Protein AF-A2DP63-F1 (afdb_monomer_lite)

Sequence (324 aa):
MEHTFDTLCDAISFAFRQEQTSLLSLDKICEVLSKPDLFVNSKTQGIIPTSTIARRRISSTLSSSDLFVRAGPPRTCLWAIRPNNPTFISDGAIAASIEQMLTTNGPMTTEQFVETTDLTGAHKPLFDRFLAEHQDEFAQHENGTWWFINQPLPLRKEFDNLCHAILSAFEPFQEGATVEEIHRYLCLSSVGGKLITRRSISRELSRRTDVFLHLSRAKYGILPSRRTFPSHNPQTFPQFNSYVPPPPPPPPQRNFIPMPQILGINGGQQDIFPIEIPKIDDDNDDQNGGDPEQKSMFDDPIRFHHEDEFDPDSFFGAEFNFEI

pLDDT: mean 76.62, std 23.44, range [30.34, 97.31]

Secondary structure (DSSP, 8-state):
--EEESSHHHHHHHHHHHTT-SEEEHHHHHHHHTSTTEEEEETTTEEEEGGGS-HHHHHHHHHH-TTEEEESSTT--EEEEPP--TT---HHHHHHHHHHHHHHH-SB-HHHHHHH---TT--HHHHHHHHHH-TTTEEE-TTS-EEETT-PPP---EESSHHHHHHHHTSS-TT-EEHHHHHHHHTT-EETTEEPPHHHHHHHHHH-TTTEEEEETTEEEE-GGG----------PPP-----PPPPPPPP----PPPPP--------------PPPP--------------------------------TT-S---------

Structure (mmCIF, N/CA/C/O backbone):
data_AF-A2DP63-F1
#
_entry.id   AF-A2DP63-F1
#
loop_
_atom_site.group_PDB
_atom_site.id
_atom_site.type_symbol
_atom_site.label_atom_id
_atom_site.label_alt_id
_atom_site.label_comp_id
_atom_site.label_asym_id
_atom_site.label_entity_id
_atom_site.label_seq_id
_atom_site.pdbx_PDB_ins_code
_atom_site.Cartn_x
_atom_site.Cartn_y
_atom_site.Cartn_z
_atom_site.occupancy
_atom_site.B_iso_or_equiv
_atom_site.auth_seq_id
_atom_site.auth_comp_id
_atom_site.auth_asym_id
_atom_site.auth_atom_id
_atom_site.pdbx_PDB_model_num
ATOM 1 N N . MET A 1 1 ? -28.834 0.835 37.298 1.00 66.25 1 MET A N 1
ATOM 2 C CA . MET A 1 1 ? -29.534 0.514 36.038 1.00 66.25 1 MET A CA 1
ATOM 3 C C . MET A 1 1 ? -28.693 -0.543 35.373 1.00 66.25 1 MET A C 1
ATOM 5 O O . MET A 1 1 ? -27.491 -0.343 35.306 1.00 66.25 1 MET A O 1
ATOM 9 N N . GLU A 1 2 ? -29.284 -1.655 34.960 1.00 81.12 2 GLU A N 1
ATOM 10 C CA . GLU A 1 2 ? -28.548 -2.657 34.187 1.00 81.12 2 GLU A CA 1
ATOM 11 C C . GLU A 1 2 ? -28.265 -2.094 32.790 1.00 81.12 2 GLU A C 1
ATOM 13 O O . GLU A 1 2 ? -29.166 -1.559 32.139 1.00 81.12 2 GLU A O 1
ATOM 18 N N . HIS A 1 3 ? -27.012 -2.174 32.345 1.00 89.88 3 HIS A N 1
ATOM 19 C CA . HIS A 1 3 ? -26.609 -1.766 31.004 1.00 89.88 3 HIS A CA 1
ATOM 20 C C . HIS A 1 3 ? -26.342 -3.009 30.163 1.00 89.88 3 HIS A C 1
ATOM 22 O O . HIS A 1 3 ? -25.446 -3.795 30.466 1.00 89.88 3 HIS A O 1
ATOM 28 N N . THR A 1 4 ? -27.110 -3.166 29.087 1.00 93.19 4 THR A N 1
ATOM 29 C CA . THR A 1 4 ? -26.885 -4.214 28.088 1.00 93.19 4 THR A CA 1
ATOM 30 C C . THR A 1 4 ? -26.337 -3.576 26.819 1.00 93.19 4 THR A C 1
ATOM 32 O O . THR A 1 4 ? -26.904 -2.606 26.319 1.00 93.19 4 THR A O 1
ATOM 35 N N . PHE A 1 5 ? -25.223 -4.103 26.321 1.00 94.62 5 PHE A N 1
ATOM 36 C CA . PHE A 1 5 ? -24.531 -3.631 25.125 1.00 94.62 5 PHE A CA 1
ATOM 37 C C . PHE A 1 5 ? -24.695 -4.627 23.976 1.00 94.62 5 PHE A C 1
ATOM 39 O O . PHE A 1 5 ? -24.591 -5.837 24.187 1.00 94.62 5 PHE A O 1
ATOM 46 N N . ASP A 1 6 ? -24.882 -4.129 22.754 1.00 91.50 6 ASP A N 1
ATOM 47 C CA . ASP A 1 6 ? -24.991 -4.974 21.559 1.00 91.50 6 ASP A CA 1
ATOM 48 C C . ASP A 1 6 ? -23.651 -5.614 21.182 1.00 91.50 6 ASP A C 1
ATOM 50 O O . ASP A 1 6 ? -23.604 -6.744 20.696 1.00 91.50 6 ASP A O 1
ATOM 54 N N . THR A 1 7 ? -22.543 -4.909 21.430 1.00 93.25 7 THR A N 1
ATOM 55 C CA . THR A 1 7 ? -21.193 -5.409 21.167 1.00 93.25 7 THR A CA 1
ATOM 56 C C . THR A 1 7 ? -20.232 -5.144 22.324 1.00 93.25 7 THR A C 1
ATOM 58 O O . THR A 1 7 ? -20.433 -4.272 23.171 1.00 93.25 7 THR A O 1
ATOM 61 N N . LEU A 1 8 ? -19.114 -5.878 22.336 1.00 93.69 8 LEU A N 1
ATOM 62 C CA . LEU A 1 8 ? -18.017 -5.612 23.268 1.00 93.69 8 LEU A CA 1
ATOM 63 C C . LEU A 1 8 ? -17.361 -4.244 23.009 1.00 93.69 8 LEU A C 1
ATOM 65 O O . LEU A 1 8 ? -16.881 -3.620 23.951 1.00 93.69 8 LEU A O 1
ATOM 69 N N . CYS A 1 9 ? -17.370 -3.751 21.766 1.00 93.69 9 CYS A N 1
ATOM 70 C CA . CYS A 1 9 ? -16.899 -2.400 21.461 1.00 93.69 9 CYS A CA 1
ATOM 71 C C . CYS A 1 9 ? -17.734 -1.350 22.201 1.00 93.69 9 CYS A C 1
ATOM 73 O O . CYS A 1 9 ? -17.159 -0.471 22.833 1.00 93.69 9 CYS A O 1
ATOM 75 N N . ASP A 1 10 ? -19.062 -1.487 22.210 1.00 92.69 10 ASP A N 1
ATOM 76 C CA . ASP A 1 10 ? -19.956 -0.545 22.896 1.00 92.69 10 ASP A CA 1
ATOM 77 C C . ASP A 1 10 ? -19.740 -0.547 24.411 1.00 92.69 10 ASP A C 1
ATOM 79 O O . ASP A 1 10 ? -19.715 0.517 25.037 1.00 92.69 10 ASP A O 1
ATOM 83 N N . ALA A 1 11 ? -19.520 -1.735 24.986 1.00 94.88 11 ALA A N 1
ATOM 84 C CA . ALA A 1 11 ? -19.183 -1.899 26.397 1.00 94.88 11 ALA A CA 1
ATOM 85 C C . ALA A 1 11 ? -17.838 -1.233 26.740 1.00 94.88 11 ALA A C 1
ATOM 87 O O . ALA A 1 11 ? -17.726 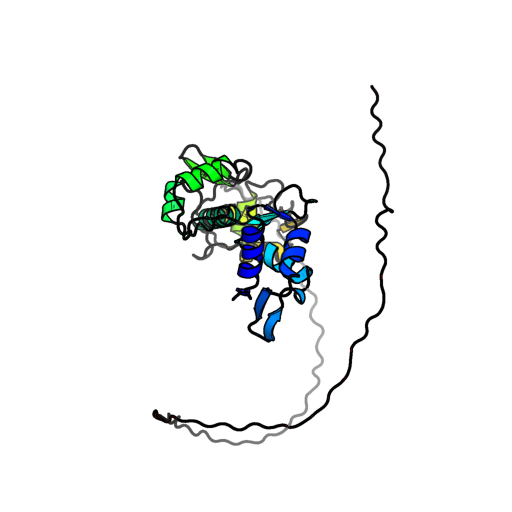-0.514 27.733 1.00 94.88 11 ALA A O 1
ATOM 88 N N . ILE A 1 12 ? -16.816 -1.405 25.896 1.00 95.50 12 ILE A N 1
ATOM 89 C CA . ILE A 1 12 ? -15.520 -0.733 26.069 1.00 95.50 12 ILE A CA 1
ATOM 90 C C . ILE A 1 12 ? -15.688 0.788 25.935 1.00 95.50 12 ILE A C 1
ATOM 92 O O . ILE A 1 12 ? -15.205 1.529 26.786 1.00 95.50 12 ILE A O 1
ATOM 96 N N . SER A 1 13 ? -16.422 1.278 24.932 1.00 93.56 13 SER A N 1
ATOM 97 C CA . SER A 1 13 ? -16.719 2.707 24.765 1.00 93.56 13 SER A CA 1
ATOM 98 C C . SER A 1 13 ? -17.516 3.284 25.938 1.00 93.56 13 SER A C 1
ATOM 100 O O . SER A 1 13 ? -17.376 4.462 26.270 1.00 93.56 13 SER A O 1
ATOM 102 N N . PHE A 1 14 ? -18.357 2.481 26.593 1.00 93.31 14 PHE A N 1
ATOM 103 C CA . PHE A 1 14 ? -19.006 2.868 27.842 1.00 93.31 14 PHE A CA 1
ATOM 104 C C . PHE A 1 14 ? -17.997 3.083 28.973 1.00 93.31 14 PHE A C 1
ATOM 106 O O . PHE A 1 14 ? -18.155 4.054 29.707 1.00 93.31 14 PHE A O 1
ATOM 113 N N . ALA A 1 15 ? -16.929 2.284 29.073 1.00 94.44 15 ALA A N 1
ATOM 114 C CA . ALA A 1 15 ? -15.897 2.491 30.091 1.00 94.44 15 ALA A CA 1
ATOM 115 C C . ALA A 1 15 ? -15.230 3.874 29.980 1.00 94.44 15 ALA A C 1
ATOM 117 O O . ALA A 1 15 ? -15.106 4.578 30.980 1.00 94.44 15 ALA A O 1
ATOM 118 N N . PHE A 1 16 ? -14.898 4.317 28.762 1.00 93.12 16 PHE A N 1
ATOM 119 C CA . PHE A 1 16 ? -14.383 5.673 28.510 1.00 93.12 16 PHE A CA 1
ATOM 120 C C . PHE A 1 16 ? -15.379 6.767 28.922 1.00 93.12 16 PHE A C 1
ATOM 122 O O . PHE A 1 16 ? -15.003 7.758 29.548 1.00 93.12 16 PHE A O 1
ATOM 129 N N . ARG A 1 17 ? -16.671 6.572 28.618 1.00 90.31 17 ARG A N 1
ATOM 130 C CA . ARG A 1 17 ? -17.737 7.515 28.997 1.00 90.31 17 ARG A CA 1
ATOM 131 C C . ARG A 1 17 ? -17.958 7.573 30.507 1.00 90.31 17 ARG A C 1
ATOM 133 O O . ARG A 1 17 ? -18.126 8.662 31.045 1.00 90.31 17 ARG A O 1
ATOM 140 N N . GLN A 1 18 ? -17.948 6.426 31.183 1.00 91.38 18 GLN A N 1
ATOM 141 C CA . GLN A 1 18 ? -18.151 6.341 32.627 1.00 91.38 18 GLN A CA 1
ATOM 142 C C . GLN A 1 18 ? -17.024 7.035 33.395 1.00 91.38 18 GLN A C 1
ATOM 144 O O . GLN A 1 18 ? -17.293 7.755 34.352 1.00 91.38 18 GLN A O 1
ATOM 149 N N . GLU A 1 19 ? -15.783 6.856 32.947 1.00 92.19 19 GLU A N 1
ATOM 150 C CA . GLU A 1 19 ? -14.602 7.497 33.535 1.00 92.19 19 GLU A CA 1
ATOM 151 C C . GLU A 1 19 ? -14.392 8.940 33.031 1.00 92.19 19 GLU A C 1
ATOM 153 O O . GLU A 1 19 ? -13.450 9.606 33.450 1.00 92.19 19 GLU A O 1
ATOM 158 N N . GLN A 1 20 ? -15.264 9.434 32.140 1.00 88.44 20 GLN A N 1
ATOM 159 C CA . GLN A 1 20 ? -15.228 10.788 31.566 1.00 88.44 20 GLN A CA 1
ATOM 160 C C . GLN A 1 20 ? -13.862 11.167 30.971 1.00 88.44 20 GLN A C 1
ATOM 162 O O . GLN A 1 20 ? -13.405 12.304 31.079 1.00 88.44 20 GLN A O 1
ATOM 167 N N . THR A 1 21 ? -13.204 10.210 30.319 1.00 87.25 21 THR A N 1
ATOM 168 C CA . THR A 1 21 ? -11.873 10.392 29.734 1.00 87.25 21 THR A CA 1
ATOM 169 C C . THR A 1 21 ? -11.813 9.782 28.343 1.00 87.25 21 THR A C 1
ATOM 171 O O . THR A 1 21 ? -12.467 8.782 28.047 1.00 87.25 21 THR A O 1
ATOM 174 N N . SER A 1 22 ? -11.000 10.375 27.473 1.00 87.50 22 SER A N 1
ATOM 175 C CA . SER A 1 22 ? -10.678 9.804 26.167 1.00 87.50 22 SER A CA 1
ATOM 176 C C . SER A 1 22 ? -9.515 8.815 26.220 1.00 87.50 22 SER A C 1
ATOM 178 O O . SER A 1 22 ? -9.227 8.201 25.200 1.00 87.50 22 SER A O 1
ATOM 180 N N . LEU A 1 23 ? -8.865 8.645 27.379 1.00 91.12 23 LEU A N 1
ATOM 181 C CA . LEU A 1 23 ? -7.658 7.843 27.579 1.00 91.12 23 LEU A CA 1
ATOM 182 C C . LEU A 1 23 ? -7.799 6.943 28.818 1.00 91.12 23 LEU A C 1
ATOM 184 O O . LEU A 1 23 ? -8.020 7.445 29.920 1.00 91.12 23 LEU A O 1
ATOM 188 N N . LEU A 1 24 ? -7.623 5.630 28.652 1.00 94.50 24 LEU A N 1
ATOM 189 C CA . LEU A 1 24 ? -7.697 4.630 29.723 1.00 94.50 24 LEU A CA 1
ATOM 190 C C . LEU A 1 24 ? -6.617 3.556 29.591 1.00 94.50 24 LEU A C 1
ATOM 192 O O . LEU A 1 24 ? -6.194 3.205 28.492 1.00 94.50 24 LEU A O 1
ATOM 196 N N . SER A 1 25 ? -6.196 2.980 30.717 1.00 94.75 25 SER A N 1
ATOM 197 C CA . SER A 1 25 ? -5.383 1.762 30.712 1.00 94.75 25 SER A CA 1
ATOM 198 C C . SER A 1 25 ? -6.248 0.519 30.495 1.00 94.75 25 SER A C 1
ATOM 200 O O . SER A 1 25 ? -7.429 0.499 30.846 1.00 94.75 25 SER A O 1
ATOM 202 N N . LEU A 1 26 ? -5.650 -0.556 29.972 1.00 94.62 26 LEU A N 1
ATOM 203 C CA . LEU A 1 26 ? -6.331 -1.852 29.869 1.00 94.62 26 LEU A CA 1
ATOM 204 C C . LEU A 1 26 ? -6.855 -2.334 31.234 1.00 94.62 26 LEU A C 1
ATOM 206 O O . LEU A 1 26 ? -7.951 -2.887 31.301 1.00 94.62 26 LEU A O 1
ATOM 210 N N . ASP A 1 27 ? -6.098 -2.105 32.311 1.00 94.69 27 ASP A N 1
ATOM 211 C CA . ASP A 1 27 ? -6.515 -2.447 33.675 1.00 94.69 27 ASP A CA 1
ATOM 212 C C . ASP A 1 27 ? -7.797 -1.724 34.070 1.00 94.69 27 ASP A C 1
ATOM 214 O O . ASP A 1 27 ? -8.737 -2.363 34.539 1.00 94.69 27 ASP A O 1
ATOM 218 N N . LYS A 1 28 ? -7.872 -0.416 33.802 1.00 95.19 28 LYS A N 1
ATOM 219 C CA . LYS A 1 28 ? -9.047 0.380 34.154 1.00 95.19 28 LYS A CA 1
ATOM 220 C C . LYS A 1 28 ? -10.273 -0.015 33.333 1.00 95.19 28 LYS A C 1
ATOM 222 O O . LYS A 1 28 ? -11.373 -0.090 33.872 1.00 95.19 28 LYS A O 1
ATOM 227 N N . ILE A 1 29 ? -10.084 -0.348 32.054 1.00 96.38 29 ILE A N 1
ATOM 228 C CA . ILE A 1 29 ? -11.156 -0.892 31.207 1.00 96.38 29 ILE A CA 1
ATOM 229 C C . ILE A 1 29 ? -11.681 -2.208 31.799 1.00 96.38 29 ILE A C 1
ATOM 231 O O . ILE A 1 29 ? -12.891 -2.384 31.924 1.00 96.38 29 ILE A O 1
ATOM 235 N N . CYS A 1 30 ? -10.792 -3.120 32.204 1.00 96.19 30 CYS A N 1
ATOM 236 C CA . CYS A 1 30 ? -11.195 -4.390 32.814 1.00 96.19 30 CYS A CA 1
ATOM 237 C C . CYS A 1 30 ? -11.912 -4.184 34.155 1.00 96.19 30 CYS A C 1
ATOM 239 O O . CYS A 1 30 ? -12.901 -4.861 34.416 1.00 96.19 30 CYS A O 1
ATOM 241 N N . GLU A 1 31 ? -11.447 -3.250 34.986 1.00 96.06 31 GLU A N 1
ATOM 242 C CA . GLU A 1 31 ? -12.078 -2.894 36.263 1.00 96.06 31 GLU A CA 1
ATOM 243 C C . GLU A 1 31 ? -13.523 -2.423 36.054 1.00 96.06 31 GLU A C 1
ATOM 245 O O . GLU A 1 31 ? -14.441 -2.925 36.701 1.00 96.06 31 GLU A O 1
ATOM 250 N N . VAL A 1 32 ? -13.742 -1.513 35.100 1.00 95.62 32 VAL A N 1
ATOM 251 C CA . VAL A 1 32 ? -15.084 -1.025 34.764 1.00 95.62 32 VAL A CA 1
ATOM 252 C C . VAL A 1 32 ? -15.971 -2.160 34.255 1.00 95.62 32 VAL A C 1
ATOM 254 O O . VAL A 1 32 ? -17.089 -2.319 34.737 1.00 95.62 32 VAL A O 1
ATOM 257 N N . LEU A 1 33 ? -15.464 -2.983 33.336 1.00 96.00 33 LEU A N 1
ATOM 258 C CA . LEU A 1 33 ? -16.204 -4.117 32.775 1.00 96.00 33 LEU A CA 1
ATOM 259 C C . LEU A 1 33 ? -16.412 -5.270 33.769 1.00 96.00 33 LEU A C 1
ATOM 261 O O . LEU A 1 33 ? -17.200 -6.169 33.494 1.00 96.00 33 LEU A O 1
ATOM 265 N N . SER A 1 34 ? -15.750 -5.258 34.925 1.00 94.69 34 SER A N 1
ATOM 266 C CA . SER A 1 34 ? -15.964 -6.254 35.981 1.00 94.69 34 SER A CA 1
ATOM 267 C C . SER A 1 34 ? -17.178 -5.942 36.861 1.00 94.69 34 SER A C 1
ATOM 269 O O . SER A 1 34 ? -17.527 -6.753 37.719 1.00 94.69 34 SER A O 1
ATOM 271 N N . LYS A 1 35 ? -17.828 -4.785 36.671 1.00 93.50 35 LYS A N 1
ATOM 272 C CA . LYS A 1 35 ? -19.022 -4.409 37.431 1.00 93.50 35 LYS A CA 1
ATOM 273 C C . LYS A 1 35 ? -20.198 -5.354 37.116 1.00 93.50 35 LYS A C 1
ATOM 275 O O . LYS A 1 35 ? -20.363 -5.766 35.968 1.00 93.50 35 LYS A O 1
ATOM 280 N N . PRO A 1 36 ? -21.003 -5.727 38.129 1.00 90.56 36 PRO A N 1
ATOM 281 C CA . PRO A 1 36 ? -22.018 -6.776 38.004 1.00 90.56 36 PRO A CA 1
ATOM 282 C C . PRO A 1 36 ? -23.257 -6.361 37.198 1.00 90.56 36 PRO A C 1
ATOM 284 O O . PRO A 1 36 ? -24.062 -7.212 36.841 1.00 90.56 36 PRO A O 1
ATOM 287 N N . ASP A 1 37 ? -23.425 -5.070 36.926 1.00 93.44 37 ASP A N 1
ATOM 288 C CA . ASP A 1 37 ? -24.574 -4.456 36.256 1.00 93.44 37 ASP A CA 1
ATOM 289 C C . ASP A 1 37 ? -24.380 -4.269 34.741 1.00 93.44 37 ASP A C 1
ATOM 291 O O . ASP A 1 37 ? -25.195 -3.614 34.085 1.00 93.44 37 ASP A O 1
ATOM 295 N N . LEU A 1 38 ? -23.310 -4.838 34.180 1.00 94.50 38 LEU A N 1
ATOM 296 C CA . LEU A 1 38 ? -22.929 -4.693 32.780 1.00 94.50 38 LEU A CA 1
ATOM 297 C C . LEU A 1 38 ? -23.013 -6.036 32.039 1.00 94.50 38 LEU A C 1
ATOM 299 O O . LEU A 1 38 ? -22.441 -7.047 32.455 1.00 94.50 38 LEU A O 1
ATOM 303 N N . PHE A 1 39 ? -23.692 -6.030 30.893 1.00 95.81 39 PHE A N 1
ATOM 304 C CA . PHE A 1 39 ? -23.949 -7.217 30.080 1.00 95.81 39 PHE A CA 1
ATOM 305 C C . PHE A 1 39 ? -23.674 -6.948 28.597 1.00 95.81 39 PHE A C 1
ATOM 307 O O . PHE A 1 39 ? -23.884 -5.841 28.111 1.00 95.81 39 PHE A O 1
ATOM 314 N N . VAL A 1 40 ? -23.226 -7.961 27.855 1.00 95.25 40 VAL A N 1
ATOM 315 C CA . VAL A 1 40 ? -23.008 -7.902 26.399 1.00 95.25 40 VAL A CA 1
ATOM 316 C C . VAL A 1 40 ? -23.821 -8.991 25.714 1.00 95.25 40 VAL A C 1
ATOM 318 O O . VAL A 1 40 ? -23.840 -10.138 26.162 1.00 95.25 40 VAL A O 1
ATOM 321 N N . ASN A 1 41 ? -24.449 -8.645 24.595 1.00 92.44 41 ASN A N 1
ATOM 322 C CA . ASN A 1 41 ? -25.136 -9.592 23.734 1.00 92.44 41 ASN A CA 1
ATOM 323 C C . ASN A 1 41 ? -24.127 -10.337 22.841 1.00 92.44 41 ASN A C 1
ATOM 325 O O . ASN A 1 41 ? -23.510 -9.779 21.934 1.00 92.44 41 ASN A O 1
ATOM 329 N N . SER A 1 42 ? -23.921 -11.622 23.112 1.00 86.12 42 SER A N 1
ATOM 330 C CA . SER A 1 42 ? -23.086 -12.508 22.310 1.00 86.12 42 SER A CA 1
ATOM 331 C C . SER A 1 42 ? -23.946 -13.283 21.316 1.00 86.12 42 SER A C 1
ATOM 333 O O . SER A 1 42 ? -24.845 -14.020 21.713 1.00 86.12 42 SER A O 1
ATOM 335 N N . LYS A 1 43 ? -23.603 -13.224 20.023 1.00 82.06 43 LYS A N 1
ATOM 336 C CA . LYS A 1 43 ? -24.317 -13.962 18.960 1.00 82.06 43 LYS A CA 1
ATOM 337 C C . LYS A 1 43 ? -24.434 -15.471 19.218 1.00 82.06 43 LYS A C 1
ATOM 339 O O . LYS A 1 43 ? -25.362 -16.095 18.726 1.00 82.06 43 LYS A O 1
ATOM 344 N N . THR A 1 44 ? -23.488 -16.055 19.953 1.00 83.88 44 THR A N 1
ATOM 345 C CA . THR A 1 44 ? -23.433 -17.501 20.220 1.00 83.88 44 THR A CA 1
ATOM 346 C C . THR A 1 44 ? -23.962 -17.905 21.592 1.00 83.88 44 THR A C 1
ATOM 348 O O . THR A 1 44 ? -24.317 -19.061 21.777 1.00 83.88 44 THR A O 1
ATOM 351 N N . GLN A 1 45 ? -23.974 -16.993 22.565 1.00 84.12 45 GLN A N 1
ATOM 352 C CA . GLN A 1 45 ? -24.233 -17.316 23.977 1.00 84.12 45 GLN A CA 1
ATOM 353 C C . GLN A 1 45 ? -25.357 -16.470 24.590 1.00 84.12 45 GLN A C 1
ATOM 355 O O . GLN A 1 45 ? -25.659 -16.622 25.769 1.00 84.12 45 GLN A O 1
ATOM 360 N N . GLY A 1 46 ? -25.978 -15.585 23.807 1.00 90.19 46 GLY A N 1
ATOM 361 C CA . GLY A 1 46 ? -26.964 -14.633 24.299 1.00 90.19 46 GLY A CA 1
ATOM 362 C C . GLY A 1 46 ? -26.335 -13.579 25.209 1.00 90.19 46 GLY A C 1
ATOM 363 O O . GLY A 1 46 ? -25.179 -13.190 25.035 1.00 90.19 46 GLY A O 1
ATOM 364 N N . ILE A 1 47 ? -27.109 -13.100 26.178 1.00 92.62 47 ILE A N 1
ATOM 365 C CA . ILE A 1 47 ? -26.691 -12.044 27.102 1.00 92.62 47 ILE A CA 1
ATOM 366 C C . ILE A 1 47 ? -25.744 -12.638 28.149 1.00 92.62 47 ILE A C 1
ATOM 368 O O . ILE A 1 47 ? -26.142 -13.489 28.942 1.00 92.62 47 ILE A O 1
ATOM 372 N N . ILE A 1 48 ? -24.496 -12.169 28.162 1.00 94.44 48 ILE A N 1
ATOM 373 C CA . ILE A 1 48 ? -23.473 -12.591 29.123 1.00 94.44 48 ILE A CA 1
ATOM 374 C C . ILE A 1 48 ? -22.988 -11.399 29.962 1.00 94.44 48 ILE A C 1
ATOM 376 O O . ILE A 1 48 ? -22.855 -10.296 29.425 1.00 94.44 48 ILE A O 1
ATOM 380 N N . PRO A 1 49 ? -22.682 -11.581 31.260 1.00 95.06 49 PRO A N 1
ATOM 381 C CA . PRO A 1 49 ? -22.085 -10.523 32.072 1.00 95.06 49 PRO A CA 1
ATOM 382 C C . PRO A 1 49 ? -20.699 -10.146 31.542 1.00 95.06 49 PRO A C 1
ATOM 384 O O . PRO A 1 49 ? -19.890 -11.029 31.232 1.00 95.06 49 PRO A O 1
ATOM 387 N N . THR A 1 50 ? -20.374 -8.855 31.486 1.00 94.81 50 THR A N 1
ATOM 388 C CA . THR A 1 50 ? -19.061 -8.399 30.993 1.00 94.81 50 THR A CA 1
ATOM 389 C C . THR A 1 50 ? -17.905 -8.876 31.865 1.00 94.81 50 THR A C 1
ATOM 391 O O . THR A 1 50 ? -16.809 -9.092 31.352 1.00 94.81 50 THR A O 1
ATOM 394 N N . SER A 1 51 ? -18.153 -9.131 33.152 1.00 94.56 51 SER A N 1
ATOM 395 C CA . SER A 1 51 ? -17.173 -9.672 34.102 1.00 94.56 51 SER A CA 1
ATOM 396 C C . SER A 1 51 ? -16.653 -11.065 33.726 1.00 94.56 51 SER A C 1
ATOM 398 O O . SER A 1 51 ? -15.565 -11.453 34.146 1.00 94.56 51 SER A O 1
ATOM 400 N N . THR A 1 52 ? -17.391 -11.813 32.900 1.00 94.12 52 THR A N 1
ATOM 401 C CA . THR A 1 52 ? -16.974 -13.135 32.396 1.00 94.12 52 THR A CA 1
ATOM 402 C C . THR A 1 52 ? -16.073 -13.052 31.160 1.00 94.12 52 THR A C 1
ATOM 404 O O . THR A 1 52 ? -15.497 -14.053 30.727 1.00 94.12 52 THR A O 1
ATOM 407 N N . ILE A 1 53 ? -15.920 -11.862 30.571 1.00 94.38 53 ILE A N 1
ATOM 408 C CA . ILE A 1 53 ? -15.130 -11.659 29.359 1.00 94.38 53 ILE A CA 1
ATOM 409 C C . ILE A 1 53 ? -13.646 -11.624 29.724 1.00 94.38 53 ILE A C 1
ATOM 411 O O . ILE A 1 53 ? -13.165 -10.734 30.421 1.00 94.38 53 ILE A O 1
ATOM 415 N N . ALA A 1 54 ? -12.885 -12.577 29.187 1.00 95.00 54 ALA A N 1
ATOM 416 C CA . ALA A 1 54 ? -11.452 -12.654 29.433 1.00 95.00 54 ALA A CA 1
ATOM 417 C C . ALA A 1 54 ? -10.715 -11.378 28.982 1.00 95.00 54 ALA A C 1
ATOM 419 O O . ALA A 1 54 ? -10.906 -10.890 27.864 1.00 95.00 54 ALA A O 1
ATOM 420 N N . ARG A 1 55 ? -9.757 -10.918 29.797 1.00 95.00 55 ARG A N 1
ATOM 421 C CA . ARG A 1 55 ? -8.866 -9.779 29.495 1.00 95.00 55 ARG A CA 1
ATOM 422 C C . ARG A 1 55 ? -8.240 -9.852 28.099 1.00 95.00 55 ARG A C 1
ATOM 424 O O . ARG A 1 55 ? -8.160 -8.847 27.399 1.00 95.00 55 ARG A O 1
ATOM 431 N N . ARG A 1 56 ? -7.830 -11.051 27.667 1.00 94.50 56 ARG A N 1
ATOM 432 C CA . ARG A 1 56 ? -7.265 -11.290 26.327 1.00 94.50 56 ARG A CA 1
ATOM 433 C C . ARG A 1 56 ? -8.236 -10.895 25.211 1.00 94.50 56 ARG A C 1
ATOM 435 O O . ARG A 1 56 ? -7.809 -10.328 24.212 1.00 94.50 56 ARG A O 1
ATOM 442 N N . ARG A 1 57 ? -9.534 -11.155 25.386 1.00 94.25 57 ARG A N 1
ATOM 443 C CA . ARG A 1 57 ? -10.580 -10.808 24.416 1.00 94.25 57 ARG A CA 1
ATOM 444 C C . ARG A 1 57 ? -10.830 -9.301 24.373 1.00 94.25 57 ARG A C 1
ATOM 446 O O . ARG A 1 57 ? -10.968 -8.756 23.282 1.00 94.25 57 ARG A O 1
ATOM 453 N N . ILE A 1 58 ? -10.804 -8.630 25.527 1.00 95.81 58 ILE A N 1
ATOM 454 C CA . ILE A 1 58 ? -10.863 -7.159 25.612 1.00 95.81 58 ILE A CA 1
ATOM 455 C C . ILE A 1 58 ? -9.672 -6.553 24.860 1.00 95.81 58 ILE A C 1
ATOM 457 O O . ILE A 1 58 ? -9.861 -5.743 23.959 1.00 95.81 58 ILE A O 1
ATOM 461 N N . SER A 1 59 ? -8.452 -7.017 25.153 1.00 93.62 59 SER A N 1
ATOM 462 C CA . SER A 1 59 ? -7.240 -6.561 24.462 1.00 93.62 59 SER A CA 1
ATOM 463 C C . SER A 1 59 ? -7.285 -6.828 22.958 1.00 93.62 59 SER A C 1
ATOM 465 O O . SER A 1 59 ? -6.885 -5.969 22.184 1.00 93.62 59 SER A O 1
ATOM 467 N N . SER A 1 60 ? -7.770 -7.998 22.534 1.00 93.38 60 SER A N 1
ATOM 468 C CA . SER A 1 60 ? -7.920 -8.318 21.112 1.00 93.38 60 SER A CA 1
ATOM 469 C C . SER A 1 60 ? -8.893 -7.366 20.425 1.00 93.38 60 SER A C 1
ATOM 471 O O . SER A 1 60 ? -8.610 -6.921 19.322 1.00 93.38 60 SER A O 1
ATOM 473 N N . THR A 1 61 ? -10.010 -7.042 21.081 1.00 93.56 61 THR A N 1
ATOM 474 C CA . THR A 1 61 ? -11.043 -6.143 20.544 1.00 93.56 61 THR A CA 1
ATOM 475 C C . THR A 1 61 ? -10.523 -4.714 20.422 1.00 93.56 61 THR A C 1
ATOM 477 O O . THR A 1 61 ? -10.774 -4.057 19.419 1.00 93.56 61 THR A O 1
ATOM 480 N N . LEU A 1 62 ? -9.758 -4.250 21.415 1.00 93.00 62 LEU A N 1
ATOM 481 C CA . LEU A 1 62 ? -9.079 -2.954 21.376 1.00 93.00 62 LEU A CA 1
ATOM 482 C C . LEU A 1 62 ? -8.101 -2.858 20.197 1.00 93.00 62 LEU A C 1
ATOM 484 O O . LEU A 1 62 ? -8.086 -1.847 19.507 1.00 93.00 62 LEU A O 1
ATOM 488 N N . SER A 1 63 ? -7.323 -3.913 19.937 1.00 90.00 63 SER A N 1
ATOM 489 C CA . SER A 1 63 ? -6.368 -3.938 18.823 1.00 90.00 63 SER A CA 1
ATOM 490 C C . SER A 1 63 ? -7.021 -4.077 17.447 1.00 90.00 63 SER A C 1
ATOM 492 O O . SER A 1 63 ? -6.455 -3.607 16.467 1.00 90.00 63 SER A O 1
ATOM 494 N N . SER A 1 64 ? -8.156 -4.774 17.347 1.00 89.44 64 SER A N 1
ATOM 495 C CA . SER A 1 64 ? -8.810 -5.062 16.063 1.00 89.44 64 SER A CA 1
ATOM 496 C C . SER A 1 64 ? -9.856 -4.028 15.651 1.00 89.44 64 SER A C 1
ATOM 498 O O . SER A 1 64 ? -10.365 -4.105 14.540 1.00 89.44 64 SER A O 1
ATOM 500 N N . SER A 1 65 ? -10.251 -3.133 16.557 1.00 87.06 65 SER A N 1
ATOM 501 C CA . SER A 1 65 ? -11.298 -2.140 16.319 1.00 87.06 65 SER A CA 1
ATOM 502 C C . SER A 1 65 ? -10.699 -0.792 15.941 1.00 87.06 65 SER A C 1
ATOM 504 O O . SER A 1 65 ? -9.822 -0.279 16.631 1.00 87.06 65 SER A O 1
ATOM 506 N N . ASP A 1 66 ? -11.257 -0.160 14.911 1.00 83.75 66 ASP A N 1
ATOM 507 C CA . ASP A 1 66 ? -10.870 1.189 14.490 1.00 83.75 66 ASP A CA 1
ATOM 508 C C . ASP A 1 66 ? -11.320 2.290 15.459 1.00 83.75 66 ASP A C 1
ATOM 510 O O . ASP A 1 66 ? -10.892 3.437 15.338 1.00 83.75 66 ASP A O 1
ATOM 514 N N . LEU A 1 67 ? -12.168 1.959 16.437 1.00 86.25 67 LEU A N 1
ATOM 515 C CA . LEU A 1 67 ? -12.647 2.908 17.445 1.00 86.25 67 LEU A CA 1
ATOM 516 C C . LEU A 1 67 ? -11.601 3.215 18.517 1.00 86.25 67 LEU A C 1
ATOM 518 O O . LEU A 1 67 ? -11.753 4.193 19.248 1.00 86.25 67 LEU A O 1
ATOM 522 N N . PHE A 1 68 ? -10.556 2.396 18.636 1.00 90.44 68 PHE A N 1
ATOM 523 C CA . PHE A 1 68 ? -9.561 2.520 19.692 1.00 90.44 68 PHE A CA 1
ATOM 524 C C . PHE A 1 68 ? -8.161 2.620 19.096 1.00 90.44 68 PHE A C 1
ATOM 526 O O . PHE A 1 68 ? -7.829 1.982 18.102 1.00 90.44 68 PHE A O 1
ATOM 533 N N . VAL A 1 69 ? -7.319 3.448 19.705 1.00 89.25 69 VAL A N 1
ATOM 534 C CA . VAL A 1 69 ? -5.905 3.561 19.338 1.00 89.25 69 VAL A CA 1
ATOM 535 C C . VAL A 1 69 ? -5.052 3.329 20.556 1.00 89.25 69 VAL A C 1
ATOM 537 O O . VAL A 1 69 ? -5.374 3.785 21.653 1.00 89.25 69 VAL A O 1
ATOM 540 N N . ARG A 1 70 ? -3.942 2.622 20.372 1.00 88.88 70 ARG A N 1
ATOM 541 C CA . ARG A 1 70 ? -2.951 2.510 21.429 1.00 88.88 70 ARG A CA 1
ATOM 542 C C . ARG A 1 70 ? -2.301 3.877 21.626 1.00 88.88 70 ARG A C 1
ATOM 544 O O . ARG A 1 70 ? -1.865 4.499 20.663 1.00 88.88 70 ARG A O 1
ATOM 551 N N . ALA A 1 71 ? -2.268 4.338 22.866 1.00 83.19 71 ALA A N 1
ATOM 552 C CA . ALA A 1 71 ? -1.723 5.633 23.235 1.00 83.19 71 ALA A CA 1
ATOM 553 C C . ALA A 1 71 ? -0.439 5.456 24.057 1.00 83.19 71 ALA A C 1
ATOM 555 O O . ALA A 1 71 ? -0.304 4.516 24.841 1.00 83.19 71 ALA A O 1
ATOM 556 N N . GLY A 1 72 ? 0.500 6.383 23.889 1.00 75.88 72 GLY A N 1
ATOM 557 C CA . GLY A 1 72 ? 1.761 6.394 24.628 1.00 75.88 72 GLY A CA 1
ATOM 558 C C . GLY A 1 72 ? 2.830 5.416 24.110 1.00 75.88 72 GLY A C 1
ATOM 559 O O . GLY A 1 72 ? 2.649 4.766 23.078 1.00 75.88 72 GLY A O 1
ATOM 560 N N . PRO A 1 73 ? 3.983 5.338 24.801 1.00 74.44 73 PRO A N 1
ATOM 561 C CA . PRO A 1 73 ? 5.115 4.505 24.403 1.00 74.44 73 PRO A CA 1
ATOM 562 C C . PRO A 1 73 ? 4.759 3.008 24.294 1.00 74.44 73 PRO A C 1
ATOM 564 O O . PRO A 1 73 ? 3.854 2.540 24.982 1.00 74.44 73 PRO A O 1
ATOM 567 N N . PRO A 1 74 ? 5.527 2.190 23.547 1.00 67.38 74 PRO A N 1
ATOM 568 C CA . PRO A 1 74 ? 5.238 0.761 23.335 1.00 67.38 74 PRO A CA 1
ATOM 569 C C . PRO A 1 74 ? 5.051 -0.088 24.606 1.00 67.38 74 PRO A C 1
ATOM 571 O O . PRO A 1 74 ? 4.484 -1.180 24.542 1.00 67.38 74 PRO A O 1
ATOM 574 N N . ARG A 1 75 ? 5.519 0.396 25.764 1.00 72.56 75 ARG A N 1
ATOM 575 C CA . ARG A 1 75 ? 5.393 -0.269 27.070 1.00 72.56 75 ARG A CA 1
ATOM 576 C C . ARG A 1 75 ? 4.150 0.144 27.862 1.00 72.56 75 ARG A C 1
ATOM 578 O O . ARG A 1 75 ? 3.796 -0.544 28.812 1.00 72.56 75 ARG A O 1
ATOM 585 N N . THR A 1 76 ? 3.468 1.227 27.493 1.00 74.69 76 THR A N 1
ATOM 586 C CA . THR A 1 76 ? 2.245 1.652 28.178 1.00 74.69 76 THR A CA 1
ATOM 587 C C . THR A 1 76 ? 1.034 0.953 27.562 1.00 74.69 76 THR A C 1
ATOM 589 O O . THR A 1 76 ? 0.795 1.013 26.356 1.00 74.69 76 THR A O 1
ATOM 592 N N . CYS A 1 77 ? 0.251 0.249 28.382 1.00 86.31 77 CYS A N 1
ATOM 593 C CA . CYS A 1 77 ? -1.017 -0.372 27.979 1.00 86.31 77 CYS A CA 1
ATOM 594 C C . CYS A 1 77 ? -2.166 0.646 28.026 1.00 86.31 77 CYS A C 1
ATOM 596 O O . CYS A 1 77 ? -3.204 0.381 28.634 1.00 86.31 77 CYS A O 1
ATOM 598 N N . LEU A 1 78 ? -1.944 1.823 27.437 1.00 91.00 78 LEU A N 1
ATOM 599 C CA . LEU A 1 78 ? -2.922 2.900 27.349 1.00 91.00 78 LEU A CA 1
ATOM 600 C C . LEU A 1 78 ? -3.631 2.849 25.998 1.00 91.00 78 LEU A C 1
ATOM 602 O O . LEU A 1 78 ? -3.039 2.537 24.965 1.00 91.00 78 LEU A O 1
ATOM 606 N N . TRP A 1 79 ? -4.911 3.173 26.033 1.00 93.31 79 TRP A N 1
ATOM 607 C CA . TRP A 1 79 ? -5.823 3.152 24.909 1.00 93.31 79 TRP A CA 1
ATOM 608 C C . TRP A 1 79 ? -6.594 4.456 24.900 1.00 93.31 79 TRP A C 1
ATOM 610 O O . TRP A 1 79 ? -7.057 4.900 25.949 1.00 93.31 79 TRP A O 1
ATOM 620 N N . ALA A 1 80 ? -6.736 5.056 23.729 1.00 89.88 80 ALA A N 1
ATOM 621 C CA . ALA A 1 80 ? -7.601 6.198 23.526 1.00 89.88 80 ALA A CA 1
ATOM 622 C C . ALA A 1 80 ? -8.794 5.822 22.648 1.00 89.88 80 ALA A C 1
ATOM 624 O O . ALA A 1 80 ? -8.660 5.029 21.714 1.00 89.88 80 ALA A O 1
ATOM 625 N N . ILE A 1 81 ? -9.956 6.397 22.948 1.00 87.31 81 ILE A N 1
ATOM 626 C CA . ILE A 1 81 ? -11.135 6.301 22.086 1.00 87.31 81 ILE A CA 1
ATOM 627 C C . ILE A 1 81 ? -11.001 7.325 20.956 1.00 87.31 81 ILE A C 1
ATOM 629 O O . ILE A 1 81 ? -10.771 8.512 21.209 1.00 87.31 81 ILE A O 1
ATOM 633 N N . ARG A 1 82 ? -11.114 6.885 19.699 1.00 77.00 82 ARG A N 1
ATOM 634 C CA . ARG A 1 82 ? -11.175 7.817 18.569 1.00 77.00 82 ARG A CA 1
ATOM 635 C C . ARG A 1 82 ? -12.477 8.617 18.672 1.00 77.00 82 ARG A C 1
ATOM 637 O O . ARG A 1 82 ? -13.525 8.034 18.964 1.00 77.00 82 ARG A O 1
ATOM 644 N N . PRO A 1 83 ? -12.455 9.936 18.414 1.00 66.62 83 PRO A N 1
ATOM 645 C CA . PRO A 1 83 ? -13.681 10.682 18.177 1.00 66.62 83 PRO A CA 1
ATOM 646 C C . PRO A 1 83 ? -14.462 9.971 17.073 1.00 66.62 83 PRO A C 1
ATOM 648 O O . PRO A 1 83 ? -13.881 9.628 16.044 1.00 66.62 83 PRO A O 1
ATOM 651 N N . ASN A 1 84 ? -15.753 9.725 17.295 1.00 59.44 84 ASN A N 1
ATOM 652 C CA . ASN A 1 84 ? -16.615 9.048 16.332 1.00 59.44 84 ASN A CA 1
ATOM 653 C C . ASN A 1 84 ? -16.881 10.004 15.156 1.00 59.44 84 ASN A C 1
ATOM 655 O O . ASN A 1 84 ? -17.913 10.666 15.089 1.00 59.44 84 ASN A O 1
ATOM 659 N N . ASN A 1 85 ? -15.885 10.162 14.289 1.00 57.84 85 ASN A N 1
ATOM 660 C CA . ASN A 1 85 ? -15.972 10.948 13.079 1.00 57.84 85 ASN A CA 1
ATOM 661 C C . ASN A 1 85 ? -16.040 9.970 11.897 1.00 57.84 85 ASN A C 1
ATOM 663 O O . ASN A 1 85 ? -15.015 9.383 11.552 1.00 57.84 85 ASN A O 1
ATOM 667 N N . PRO A 1 86 ? -17.215 9.776 11.271 1.00 58.19 86 PRO A N 1
ATOM 668 C CA . PRO A 1 86 ? -17.373 8.853 10.147 1.00 58.19 86 PRO A CA 1
ATOM 669 C C . PRO A 1 86 ? -16.558 9.255 8.906 1.00 58.19 86 PRO A C 1
ATOM 671 O O . PRO A 1 86 ? -16.468 8.471 7.969 1.00 58.19 86 PRO A O 1
ATOM 674 N N . THR A 1 87 ? -15.960 10.453 8.888 1.00 62.00 87 THR A N 1
ATOM 675 C CA . THR A 1 87 ? -15.034 10.912 7.839 1.00 62.00 87 THR A CA 1
ATOM 676 C C . THR A 1 87 ? -13.563 10.786 8.240 1.00 62.00 87 THR A C 1
ATOM 678 O O . THR A 1 87 ? -12.684 11.231 7.504 1.00 62.00 87 THR A O 1
ATOM 681 N N . PHE A 1 88 ? -13.266 10.219 9.415 1.00 69.31 88 PHE A N 1
ATOM 682 C CA . PHE A 1 88 ? -11.891 9.977 9.831 1.00 69.31 88 PHE A CA 1
ATOM 683 C C . PHE A 1 88 ? -11.288 8.840 9.010 1.00 69.31 88 PHE A C 1
ATOM 685 O O . PHE A 1 88 ? -11.753 7.703 9.058 1.00 69.31 88 PHE A O 1
ATOM 692 N N . ILE A 1 89 ? -10.205 9.154 8.309 1.00 77.62 89 ILE A N 1
ATOM 693 C CA . ILE A 1 89 ? -9.403 8.200 7.554 1.00 77.62 89 ILE A CA 1
ATOM 694 C C . ILE A 1 89 ? -8.096 8.017 8.328 1.00 77.62 89 ILE A C 1
ATOM 696 O O . ILE A 1 89 ? -7.448 9.000 8.684 1.00 77.62 89 ILE A O 1
ATOM 700 N N . SER A 1 90 ? -7.731 6.769 8.626 1.00 83.38 90 SER A N 1
ATOM 701 C CA . SER A 1 90 ? -6.464 6.472 9.296 1.00 83.38 90 SER A CA 1
ATOM 702 C C . SER A 1 90 ? -5.280 6.677 8.351 1.00 83.38 90 SER A C 1
ATOM 704 O O . SER A 1 90 ? -5.386 6.404 7.157 1.00 83.38 90 SER A O 1
ATOM 706 N N . ASP A 1 91 ? -4.127 7.063 8.894 1.00 84.94 91 ASP A N 1
ATOM 707 C CA . ASP A 1 91 ? -2.889 7.228 8.118 1.00 84.94 91 ASP A CA 1
ATOM 708 C C . ASP A 1 91 ? -2.520 5.956 7.345 1.00 84.94 91 ASP A C 1
ATOM 710 O O . ASP A 1 91 ? -2.147 6.027 6.181 1.00 84.94 91 ASP A O 1
ATOM 714 N N . GLY A 1 92 ? -2.738 4.773 7.930 1.00 86.19 92 GLY A N 1
ATOM 715 C CA . GLY A 1 92 ? -2.533 3.500 7.232 1.00 86.19 92 GLY A CA 1
ATOM 716 C C . GLY A 1 92 ? -3.467 3.290 6.033 1.00 86.19 92 GLY A C 1
ATOM 717 O O . GLY A 1 92 ? -3.046 2.726 5.025 1.00 86.19 92 GLY A O 1
ATOM 718 N N . ALA A 1 93 ? -4.718 3.760 6.104 1.00 87.31 93 ALA A N 1
ATOM 719 C CA . ALA A 1 93 ? -5.640 3.707 4.969 1.00 87.31 93 ALA A CA 1
ATOM 720 C C . ALA A 1 93 ? -5.246 4.711 3.874 1.00 87.31 93 ALA A C 1
ATOM 722 O O . ALA A 1 93 ? -5.327 4.381 2.690 1.00 87.31 93 ALA A O 1
ATOM 723 N N . ILE A 1 94 ? -4.772 5.903 4.262 1.00 92.00 94 ILE A N 1
ATOM 724 C CA . ILE A 1 94 ? -4.238 6.906 3.330 1.00 92.00 94 ILE A CA 1
ATOM 725 C C . ILE A 1 94 ? -3.002 6.346 2.618 1.00 92.00 94 ILE A C 1
ATOM 727 O O . ILE A 1 94 ? -2.972 6.338 1.390 1.00 92.00 94 ILE A O 1
ATOM 731 N N . ALA A 1 95 ? -2.037 5.809 3.371 1.00 93.56 95 ALA A N 1
ATOM 732 C CA . ALA A 1 95 ? -0.813 5.208 2.847 1.00 93.56 95 ALA A CA 1
ATOM 733 C C . ALA A 1 95 ? -1.123 4.106 1.827 1.00 93.56 95 ALA A C 1
ATOM 735 O O . ALA A 1 95 ? -0.698 4.188 0.677 1.00 93.56 95 ALA A O 1
ATOM 736 N N . ALA A 1 96 ? -1.943 3.121 2.212 1.00 91.50 96 ALA A N 1
ATOM 737 C CA . ALA A 1 96 ? -2.319 2.017 1.332 1.00 91.50 96 ALA A CA 1
ATOM 738 C C . ALA A 1 96 ? -3.034 2.499 0.058 1.00 91.50 96 ALA A C 1
ATOM 740 O O . ALA A 1 96 ? -2.779 1.980 -1.030 1.00 91.50 96 ALA A O 1
ATOM 741 N N . SER A 1 97 ? -3.900 3.513 0.175 1.00 94.75 97 SER A N 1
ATOM 742 C CA . SER A 1 97 ? -4.586 4.105 -0.977 1.00 94.75 97 SER A CA 1
ATOM 743 C C . SER A 1 97 ? -3.606 4.808 -1.920 1.00 94.75 97 SER A C 1
ATOM 745 O O . SER A 1 97 ? -3.660 4.572 -3.126 1.00 94.75 97 SER A O 1
ATOM 747 N N . ILE A 1 98 ? -2.673 5.610 -1.393 1.00 96.31 98 ILE A N 1
ATOM 748 C CA . ILE A 1 98 ? -1.629 6.272 -2.189 1.00 96.31 98 ILE A CA 1
ATOM 749 C C . ILE A 1 98 ? -0.756 5.229 -2.889 1.00 96.31 98 ILE A C 1
ATOM 751 O O . ILE A 1 98 ? -0.564 5.317 -4.101 1.00 96.31 98 ILE A O 1
ATOM 755 N N . GLU A 1 99 ? -0.270 4.214 -2.169 1.00 95.38 99 GLU A N 1
ATOM 756 C CA . GLU A 1 99 ? 0.560 3.160 -2.757 1.00 95.38 99 GLU A CA 1
ATOM 757 C C . GLU A 1 99 ? -0.162 2.437 -3.898 1.00 95.38 99 GLU A C 1
ATOM 759 O O . GLU A 1 99 ? 0.418 2.218 -4.966 1.00 95.38 99 GLU A O 1
ATOM 764 N N . GLN A 1 100 ? -1.437 2.092 -3.706 1.00 94.75 100 GLN A N 1
ATOM 765 C CA . GLN A 1 100 ? -2.250 1.447 -4.731 1.00 94.75 100 GLN A CA 1
ATOM 766 C C . GLN A 1 100 ? -2.454 2.355 -5.951 1.00 94.75 100 GLN A C 1
ATOM 768 O O . GLN A 1 100 ? -2.290 1.900 -7.086 1.00 94.75 100 GLN A O 1
ATOM 773 N N . MET A 1 101 ? -2.788 3.631 -5.741 1.00 96.38 101 MET A N 1
ATOM 774 C CA . MET A 1 101 ? -2.993 4.588 -6.831 1.00 96.38 101 MET A CA 1
ATOM 775 C C . MET A 1 101 ? -1.706 4.803 -7.633 1.00 96.38 101 MET A C 1
ATOM 777 O O . MET A 1 101 ? -1.736 4.707 -8.861 1.00 96.38 101 MET A O 1
ATOM 781 N N . LEU A 1 102 ? -0.572 4.995 -6.956 1.00 97.00 102 LEU A N 1
ATOM 782 C CA . LEU A 1 102 ? 0.733 5.177 -7.592 1.00 97.00 102 LEU A CA 1
ATOM 783 C C . LEU A 1 102 ? 1.184 3.928 -8.357 1.00 97.00 102 LEU A C 1
ATOM 785 O O . LEU A 1 102 ? 1.646 4.019 -9.492 1.00 97.00 102 LEU A O 1
ATOM 789 N N . THR A 1 103 ? 1.010 2.737 -7.783 1.00 94.81 103 THR A N 1
ATOM 790 C CA . THR A 1 103 ? 1.368 1.476 -8.461 1.00 94.81 103 THR A CA 1
ATOM 791 C C . THR A 1 103 ? 0.394 1.072 -9.568 1.00 94.81 103 THR A C 1
ATOM 793 O O . THR A 1 103 ? 0.687 0.144 -10.314 1.00 94.81 103 THR A O 1
ATOM 796 N N . THR A 1 104 ? -0.740 1.758 -9.719 1.00 94.25 104 THR A N 1
ATOM 797 C CA . THR A 1 104 ? -1.690 1.513 -10.816 1.00 94.25 104 THR A CA 1
ATOM 798 C C . THR A 1 104 ? -1.547 2.547 -11.932 1.00 94.25 104 THR A C 1
ATOM 800 O O . THR A 1 104 ? -1.593 2.200 -13.111 1.00 94.25 104 THR A O 1
ATOM 803 N N . ASN A 1 105 ? -1.355 3.817 -11.569 1.00 95.62 105 ASN A N 1
ATOM 804 C CA . ASN A 1 105 ? -1.416 4.947 -12.498 1.00 95.62 105 ASN A CA 1
ATOM 805 C C . ASN A 1 105 ? -0.057 5.622 -12.738 1.00 95.62 105 ASN A C 1
ATOM 807 O O . ASN A 1 105 ? 0.070 6.413 -13.673 1.00 95.62 105 ASN A O 1
ATOM 811 N N . GLY A 1 106 ? 0.969 5.280 -11.956 1.00 95.38 106 GLY A N 1
ATOM 812 C CA . GLY A 1 106 ? 2.262 5.957 -11.967 1.00 95.38 106 GLY A CA 1
ATOM 813 C C . GLY A 1 106 ? 2.268 7.218 -11.091 1.00 95.38 106 GLY A C 1
ATOM 814 O O . GLY A 1 106 ? 1.427 7.349 -10.206 1.00 95.38 106 GLY A O 1
ATOM 815 N N . PRO A 1 107 ? 3.229 8.135 -11.300 1.00 96.88 107 PRO A N 1
ATOM 816 C CA . PRO A 1 107 ? 3.321 9.394 -10.562 1.00 96.88 107 PRO A CA 1
ATOM 817 C C . PRO A 1 107 ? 2.073 10.261 -10.749 1.00 96.88 107 PRO A C 1
ATOM 819 O O . PRO A 1 107 ? 1.618 10.451 -11.877 1.00 96.88 107 PRO A O 1
ATOM 822 N N . MET A 1 108 ? 1.544 10.810 -9.653 1.00 96.81 108 MET A N 1
ATOM 823 C CA . MET A 1 108 ? 0.271 11.547 -9.638 1.00 96.81 108 MET A CA 1
ATOM 824 C C . MET A 1 108 ? 0.356 12.834 -8.814 1.00 96.81 108 MET A C 1
ATOM 826 O O . MET A 1 108 ? 1.141 12.916 -7.871 1.00 96.81 108 MET A O 1
ATOM 830 N N . THR A 1 109 ? -0.448 13.844 -9.146 1.00 97.12 109 THR A N 1
ATOM 831 C CA . THR A 1 109 ? -0.622 15.040 -8.299 1.00 97.12 109 THR A CA 1
ATOM 832 C C . THR A 1 109 ? -1.626 14.783 -7.173 1.00 97.12 109 THR A C 1
ATOM 834 O O . THR A 1 109 ? -2.369 13.797 -7.194 1.00 97.12 109 THR A O 1
ATOM 837 N N . THR A 1 110 ? -1.692 15.678 -6.182 1.00 95.50 110 THR A N 1
ATOM 838 C CA . THR A 1 110 ? -2.653 15.517 -5.080 1.00 95.50 110 THR A CA 1
ATOM 839 C C . THR A 1 110 ? -4.099 15.713 -5.521 1.00 95.50 110 THR A C 1
ATOM 841 O O . THR A 1 110 ? -4.991 15.086 -4.956 1.00 95.50 110 THR A O 1
ATOM 844 N N . GLU A 1 111 ? -4.347 16.489 -6.578 1.00 95.38 111 GLU A N 1
ATOM 845 C CA . GLU A 1 111 ? -5.660 16.577 -7.224 1.00 95.38 111 GLU A CA 1
ATOM 846 C C . GLU A 1 111 ? -6.084 15.225 -7.804 1.00 95.38 111 GLU A C 1
ATOM 848 O O . GLU A 1 111 ? -7.194 14.763 -7.548 1.00 95.38 111 GLU A O 1
ATOM 853 N N . GLN A 1 112 ? -5.177 14.540 -8.504 1.00 96.19 112 GLN A N 1
ATOM 854 C CA . GLN A 1 112 ? -5.468 13.236 -9.098 1.00 96.19 112 GLN A CA 1
ATOM 855 C C . GLN A 1 112 ? -5.728 12.159 -8.035 1.00 96.19 112 GLN A C 1
ATOM 857 O O . GLN A 1 112 ? -6.553 11.272 -8.260 1.00 96.19 112 GLN A O 1
ATOM 862 N N . PHE A 1 113 ? -5.079 12.234 -6.865 1.00 95.94 113 PHE A N 1
ATOM 863 C CA . PHE A 1 113 ? -5.408 11.353 -5.738 1.00 95.94 113 PHE A CA 1
ATOM 864 C C . PHE A 1 113 ? -6.849 11.539 -5.264 1.00 95.94 113 PHE A C 1
ATOM 866 O O . PHE A 1 113 ? -7.539 10.552 -5.033 1.00 95.94 113 PHE A O 1
ATOM 873 N N . VAL A 1 114 ? -7.329 12.780 -5.160 1.00 94.12 114 VAL A N 1
ATOM 874 C CA . VAL A 1 114 ? -8.717 13.062 -4.754 1.00 94.12 114 VAL A CA 1
ATOM 875 C C . VAL A 1 114 ? -9.721 12.546 -5.784 1.00 94.12 114 VAL A C 1
ATOM 877 O O . VAL A 1 114 ? -10.769 12.039 -5.403 1.00 94.12 114 VAL A O 1
ATOM 880 N N . GLU A 1 115 ? -9.405 12.645 -7.074 1.00 93.75 115 GLU A N 1
ATOM 881 C CA . GLU A 1 115 ? -10.283 12.172 -8.153 1.00 93.75 115 GLU A CA 1
ATOM 882 C C . GLU A 1 115 ? -10.338 10.642 -8.267 1.00 93.75 115 GLU A C 1
ATOM 884 O O . GLU A 1 115 ? -11.334 10.099 -8.740 1.00 93.75 115 GLU A O 1
ATOM 889 N N . THR A 1 116 ? -9.274 9.951 -7.850 1.00 93.31 116 THR A N 1
ATOM 890 C CA . THR A 1 116 ? -9.109 8.502 -8.062 1.00 93.31 116 THR A CA 1
ATOM 891 C C . THR A 1 116 ? -9.373 7.675 -6.801 1.00 93.31 116 THR A C 1
ATOM 893 O O . THR A 1 116 ? -9.583 6.469 -6.892 1.00 93.31 116 THR A O 1
ATOM 896 N N . THR A 1 117 ? -9.324 8.282 -5.614 1.00 92.12 117 THR A N 1
ATOM 897 C CA . THR A 1 117 ? -9.454 7.553 -4.348 1.00 92.12 117 THR A CA 1
ATOM 898 C C . THR A 1 117 ? -10.892 7.118 -4.066 1.00 92.12 117 THR A C 1
ATOM 900 O O . THR A 1 117 ? -11.839 7.885 -4.218 1.00 92.12 117 THR A O 1
ATOM 903 N N . ASP A 1 118 ? -11.041 5.900 -3.546 1.00 87.19 118 ASP A N 1
ATOM 904 C CA . ASP A 1 118 ? -12.313 5.384 -3.024 1.00 87.19 118 ASP A CA 1
ATOM 905 C C . ASP A 1 118 ? -12.527 5.736 -1.535 1.00 87.19 118 ASP A C 1
ATOM 907 O O . ASP A 1 118 ? -13.481 5.282 -0.899 1.00 87.19 118 ASP A O 1
ATOM 911 N N . LEU A 1 119 ? -11.623 6.520 -0.934 1.00 86.00 119 LEU A N 1
ATOM 912 C CA . LEU A 1 119 ? -11.692 6.881 0.479 1.00 86.00 119 LEU A CA 1
ATOM 913 C C . LEU A 1 119 ? -12.747 7.970 0.725 1.00 86.00 119 LEU A C 1
ATOM 915 O O . LEU A 1 119 ? -12.559 9.147 0.412 1.00 86.00 119 LEU A O 1
ATOM 919 N N . THR A 1 120 ? -13.851 7.589 1.366 1.00 82.00 120 THR A N 1
ATOM 920 C CA . THR A 1 120 ? -14.918 8.517 1.762 1.00 82.00 120 THR A CA 1
ATOM 921 C C . THR A 1 120 ? -14.383 9.644 2.650 1.00 82.00 120 THR A C 1
ATOM 923 O O . THR A 1 120 ? -13.857 9.401 3.733 1.00 82.00 120 THR A O 1
ATOM 926 N N . GLY A 1 121 ? -14.566 10.896 2.219 1.00 79.19 121 GLY A N 1
ATOM 927 C CA . GLY A 1 121 ? -14.103 12.080 2.953 1.00 79.19 121 GLY A CA 1
ATOM 928 C C . GLY A 1 121 ? -12.660 12.496 2.649 1.00 79.19 121 GLY A C 1
ATOM 929 O O . GLY A 1 121 ? -12.174 13.471 3.232 1.00 79.19 121 GLY A O 1
ATOM 930 N N . ALA A 1 122 ? -11.980 11.812 1.725 1.00 86.31 122 ALA A N 1
ATOM 931 C CA . ALA A 1 122 ? -10.675 12.236 1.244 1.00 86.31 122 ALA A CA 1
ATOM 932 C C . ALA A 1 122 ? -10.782 13.556 0.467 1.00 86.31 122 ALA A C 1
ATOM 934 O O . ALA A 1 122 ? -11.686 13.775 -0.336 1.00 86.31 122 ALA A O 1
ATOM 935 N N . HIS A 1 123 ? -9.855 14.464 0.744 1.00 89.19 123 HIS A N 1
ATOM 936 C CA . HIS A 1 123 ? -9.797 15.790 0.142 1.00 89.19 123 HIS A CA 1
ATOM 937 C C . HIS A 1 123 ? -8.339 16.238 0.052 1.00 89.19 123 HIS A C 1
ATOM 939 O O . HIS A 1 123 ? -7.476 15.735 0.770 1.00 89.19 123 HIS A O 1
ATOM 945 N N . LYS A 1 124 ? -8.058 17.206 -0.822 1.00 92.25 124 LYS A N 1
ATOM 946 C CA . LYS A 1 124 ? -6.687 17.616 -1.152 1.00 92.25 124 LYS A CA 1
ATOM 947 C C . LYS A 1 124 ? -5.830 17.979 0.082 1.00 92.25 124 LYS A C 1
ATOM 949 O O . LYS A 1 124 ? -4.757 17.398 0.215 1.00 92.25 124 LYS A O 1
ATOM 954 N N . PRO A 1 125 ? -6.292 18.829 1.026 1.00 92.31 125 PRO A N 1
ATOM 955 C CA . PRO A 1 125 ? -5.542 19.133 2.250 1.00 92.31 125 PRO A CA 1
ATOM 956 C C . PRO A 1 125 ? -5.109 17.917 3.078 1.00 92.31 125 PRO A C 1
ATOM 958 O O . PRO A 1 125 ? -4.064 17.961 3.722 1.00 92.31 125 PRO A O 1
ATOM 961 N N . LEU A 1 126 ? -5.898 16.839 3.075 1.00 90.19 126 LEU A N 1
ATOM 962 C CA . LEU A 1 126 ? -5.574 15.614 3.801 1.00 90.19 126 LEU A CA 1
ATOM 963 C C . LEU A 1 126 ? -4.385 14.893 3.157 1.00 90.19 126 LEU A C 1
ATOM 965 O O . LEU A 1 126 ? -3.460 14.513 3.872 1.00 90.19 126 LEU A O 1
ATOM 969 N N . PHE A 1 127 ? -4.372 14.766 1.827 1.00 94.56 127 PHE A N 1
ATOM 970 C CA . PHE A 1 127 ? -3.236 14.189 1.104 1.00 94.56 127 PHE A CA 1
ATOM 971 C C . PHE A 1 127 ? -1.998 15.082 1.174 1.00 94.56 127 PHE A C 1
ATOM 973 O O . PHE A 1 127 ? -0.913 14.575 1.436 1.00 94.56 127 PHE A O 1
ATOM 980 N N . ASP A 1 128 ? -2.157 16.400 1.006 1.00 94.25 128 ASP A N 1
ATOM 981 C CA . ASP A 1 128 ? -1.046 17.353 1.116 1.00 94.25 128 ASP A CA 1
ATOM 982 C C . ASP A 1 128 ? -0.371 17.253 2.495 1.00 94.25 128 ASP A C 1
ATOM 984 O O . ASP A 1 128 ? 0.854 17.192 2.579 1.00 94.25 128 ASP A O 1
ATOM 988 N N . ARG A 1 129 ? -1.163 17.188 3.579 1.00 93.75 129 ARG A N 1
ATOM 989 C CA . ARG A 1 129 ? -0.638 17.008 4.940 1.00 93.75 129 ARG A CA 1
ATOM 990 C C . ARG A 1 129 ? 0.079 15.669 5.087 1.00 93.75 129 ARG A C 1
ATOM 992 O O . ARG A 1 129 ? 1.207 15.645 5.562 1.00 93.75 129 ARG A O 1
ATOM 999 N N . PHE A 1 130 ? -0.562 14.577 4.671 1.00 94.38 130 PHE A N 1
ATOM 1000 C CA . PHE A 1 130 ? 0.009 13.237 4.791 1.00 94.38 130 PHE A CA 1
ATOM 1001 C C . PHE A 1 130 ? 1.358 13.133 4.062 1.00 94.38 130 PHE A C 1
ATOM 1003 O O . PHE A 1 130 ? 2.341 12.690 4.647 1.00 94.38 130 PHE A O 1
ATOM 1010 N N . LEU A 1 131 ? 1.434 13.603 2.815 1.00 95.62 131 LEU A N 1
ATOM 1011 C CA . LEU A 1 131 ? 2.658 13.570 2.007 1.00 95.62 131 LEU A CA 1
ATOM 1012 C C . LEU A 1 131 ? 3.750 14.493 2.565 1.00 95.62 131 LEU A C 1
ATOM 1014 O O . LEU A 1 131 ? 4.931 14.167 2.481 1.00 95.62 131 LEU A O 1
ATOM 1018 N N . ALA A 1 132 ? 3.371 15.620 3.176 1.00 93.25 132 ALA A N 1
ATOM 1019 C CA . ALA A 1 132 ? 4.317 16.492 3.866 1.00 93.25 132 ALA A CA 1
ATOM 1020 C C . ALA A 1 132 ? 4.911 15.847 5.131 1.00 93.25 132 ALA A C 1
ATOM 1022 O O . ALA A 1 132 ? 6.054 16.155 5.470 1.00 93.25 132 ALA A O 1
ATOM 1023 N N . GLU A 1 133 ? 4.160 14.974 5.809 1.00 93.62 133 GLU A N 1
ATOM 1024 C CA . GLU A 1 133 ? 4.598 14.231 6.999 1.00 93.62 133 GLU A CA 1
ATOM 1025 C C . GLU A 1 133 ? 5.423 12.975 6.651 1.00 93.62 133 GLU A C 1
ATOM 1027 O O . GLU A 1 133 ? 6.285 12.600 7.438 1.00 93.62 133 GLU A O 1
ATOM 1032 N N . HIS A 1 134 ? 5.221 12.379 5.467 1.00 93.88 134 HIS A N 1
ATOM 1033 C CA . HIS A 1 134 ? 5.858 11.125 5.019 1.00 93.88 134 HIS A CA 1
ATOM 1034 C C . HIS A 1 134 ? 6.879 11.348 3.883 1.00 93.88 134 HIS A C 1
ATOM 1036 O O . HIS A 1 134 ? 6.892 10.642 2.869 1.00 93.88 134 HIS A O 1
ATOM 1042 N N . GLN A 1 135 ? 7.741 12.360 4.032 1.00 92.75 135 GLN A N 1
ATOM 1043 C CA . GLN A 1 135 ? 8.793 12.689 3.050 1.00 92.75 135 GLN A CA 1
ATOM 1044 C C . GLN A 1 135 ? 9.932 11.659 2.997 1.00 92.75 135 GLN A C 1
ATOM 1046 O O . GLN A 1 135 ? 10.770 11.694 2.099 1.00 92.75 135 GLN A O 1
ATOM 1051 N N . ASP A 1 136 ? 9.989 10.756 3.971 1.00 93.62 136 ASP A N 1
ATOM 1052 C CA . ASP A 1 136 ? 10.880 9.602 4.006 1.00 93.62 136 ASP A CA 1
ATOM 1053 C C . ASP A 1 136 ? 10.388 8.438 3.134 1.00 93.62 136 ASP A C 1
ATOM 1055 O O . ASP A 1 136 ? 11.170 7.538 2.832 1.00 93.62 136 ASP A O 1
ATOM 1059 N N . GLU A 1 137 ? 9.130 8.468 2.688 1.00 94.19 137 GLU A N 1
ATOM 1060 C CA . GLU A 1 137 ? 8.535 7.457 1.807 1.00 94.19 137 GLU A CA 1
ATOM 1061 C C . GLU A 1 137 ? 8.210 8.012 0.414 1.00 94.19 137 GLU A C 1
ATOM 1063 O O . GLU A 1 137 ? 8.399 7.321 -0.595 1.00 94.19 137 GLU A O 1
ATOM 1068 N N . PHE A 1 138 ? 7.766 9.270 0.342 1.00 96.56 138 PHE A N 1
ATOM 1069 C CA . PHE A 1 138 ? 7.309 9.915 -0.887 1.00 96.56 138 PHE A CA 1
ATOM 1070 C C . PHE A 1 138 ? 8.073 11.208 -1.170 1.00 96.56 138 PHE A C 1
ATOM 1072 O O . PHE A 1 138 ? 8.347 12.004 -0.278 1.00 96.56 138 PHE A O 1
ATOM 1079 N N . ALA A 1 139 ? 8.373 11.449 -2.443 1.00 95.94 139 ALA A N 1
ATOM 1080 C CA . ALA A 1 139 ? 9.035 12.658 -2.909 1.00 95.94 139 ALA A CA 1
ATOM 1081 C C . ALA A 1 139 ? 8.207 13.347 -3.998 1.00 95.94 139 ALA A C 1
ATOM 1083 O O . ALA A 1 139 ? 7.619 12.693 -4.865 1.00 95.94 139 ALA A O 1
ATOM 1084 N N . GLN A 1 140 ? 8.188 14.680 -3.960 1.00 95.81 140 GLN A N 1
ATOM 1085 C CA . GLN A 1 140 ? 7.561 15.496 -4.992 1.00 95.81 140 GLN A CA 1
ATOM 1086 C C . GLN A 1 140 ? 8.570 15.833 -6.096 1.00 95.81 140 GLN A C 1
ATOM 1088 O O . GLN A 1 140 ? 9.695 16.253 -5.828 1.00 95.81 140 GLN A O 1
ATOM 1093 N N . HIS A 1 141 ? 8.148 15.677 -7.346 1.00 93.00 141 HIS A N 1
ATOM 1094 C CA . HIS A 1 141 ? 8.912 16.045 -8.534 1.00 93.00 141 HIS A CA 1
ATOM 1095 C C . HIS A 1 141 ? 8.571 17.464 -9.017 1.00 93.00 141 HIS A C 1
ATOM 1097 O O . HIS A 1 141 ? 7.559 18.048 -8.634 1.00 93.00 141 HIS A O 1
ATOM 1103 N N . GLU A 1 142 ? 9.401 18.018 -9.908 1.00 89.50 142 GLU A N 1
ATOM 1104 C CA . GLU A 1 142 ? 9.283 19.398 -10.423 1.00 89.50 142 GLU A CA 1
ATOM 1105 C C . GLU A 1 142 ? 7.924 19.716 -11.068 1.00 89.50 142 GLU A C 1
ATOM 1107 O O . GLU A 1 142 ? 7.463 20.854 -11.050 1.00 89.50 142 GLU A O 1
ATOM 1112 N N . ASN A 1 143 ? 7.259 18.704 -11.622 1.00 91.31 143 ASN A N 1
ATOM 1113 C CA . ASN A 1 143 ? 5.934 18.809 -12.232 1.00 91.31 143 ASN A CA 1
ATOM 1114 C C . ASN A 1 143 ? 4.776 18.741 -11.212 1.00 91.31 143 ASN A C 1
ATOM 1116 O O . ASN A 1 143 ? 3.619 18.660 -11.617 1.00 91.31 143 ASN A O 1
ATOM 1120 N N . GLY A 1 144 ? 5.073 18.716 -9.909 1.00 92.94 144 GLY A N 1
ATOM 1121 C CA . GLY A 1 144 ? 4.089 18.618 -8.831 1.00 92.94 144 GLY A CA 1
ATOM 1122 C C . GLY A 1 144 ? 3.551 17.207 -8.575 1.00 92.94 144 GLY A C 1
ATOM 1123 O O . GLY A 1 144 ? 2.701 17.043 -7.698 1.00 92.94 144 GLY A O 1
ATOM 1124 N N . THR A 1 145 ? 4.034 16.192 -9.301 1.00 96.31 145 THR A N 1
ATOM 1125 C CA . THR A 1 145 ? 3.646 14.790 -9.072 1.00 96.31 145 THR A CA 1
ATOM 1126 C C . THR A 1 145 ? 4.447 14.161 -7.937 1.00 96.31 145 THR A C 1
ATOM 1128 O O . THR A 1 145 ? 5.610 14.500 -7.718 1.00 96.31 145 THR A O 1
ATOM 1131 N N . TRP A 1 146 ? 3.824 13.228 -7.229 1.00 97.19 146 TRP A N 1
ATOM 1132 C CA . TRP A 1 146 ? 4.417 12.457 -6.147 1.00 97.19 146 TRP A CA 1
ATOM 1133 C C . TRP A 1 146 ? 4.804 11.062 -6.627 1.00 97.19 146 TRP A C 1
ATOM 1135 O O . TRP A 1 146 ? 4.073 10.425 -7.391 1.00 97.19 146 TRP A O 1
ATOM 1145 N N . TRP A 1 147 ? 5.953 10.585 -6.158 1.00 97.12 147 TRP A N 1
ATOM 1146 C CA . TRP A 1 147 ? 6.431 9.223 -6.372 1.00 97.12 147 TRP A CA 1
ATOM 1147 C C . TRP A 1 147 ? 7.146 8.694 -5.127 1.00 97.12 147 TRP A C 1
ATOM 1149 O O . TRP A 1 147 ? 7.410 9.438 -4.185 1.00 97.12 147 TRP A O 1
ATOM 1159 N N . PHE A 1 148 ? 7.457 7.401 -5.112 1.00 96.50 148 PHE A N 1
ATOM 1160 C CA . PHE A 1 148 ? 8.242 6.790 -4.043 1.00 96.50 148 PHE A CA 1
ATOM 1161 C C . PHE A 1 148 ? 9.666 7.360 -4.020 1.00 96.50 148 PHE A C 1
ATOM 1163 O O . PHE A 1 148 ? 10.313 7.480 -5.066 1.00 96.50 148 PHE A O 1
ATOM 1170 N N . ILE A 1 149 ? 10.184 7.662 -2.829 1.00 94.50 149 ILE A N 1
ATOM 1171 C CA . ILE A 1 149 ? 11.556 8.144 -2.675 1.00 94.50 149 ILE A CA 1
ATOM 1172 C C . ILE A 1 149 ? 12.562 7.086 -3.143 1.00 94.50 149 ILE A C 1
ATOM 1174 O O . ILE A 1 149 ? 12.344 5.881 -2.996 1.00 94.50 149 ILE A O 1
ATOM 1178 N N . ASN A 1 150 ? 13.687 7.535 -3.705 1.00 91.12 150 ASN A N 1
ATOM 1179 C CA . ASN A 1 150 ? 14.766 6.674 -4.206 1.00 91.12 150 ASN A CA 1
ATOM 1180 C C . ASN A 1 150 ? 14.312 5.616 -5.229 1.00 91.12 150 ASN A C 1
ATOM 1182 O O . ASN A 1 150 ? 15.051 4.672 -5.504 1.00 91.12 150 ASN A O 1
ATOM 1186 N N . GLN A 1 151 ? 13.115 5.760 -5.806 1.00 93.44 151 GLN A N 1
ATOM 1187 C CA . GLN A 1 151 ? 12.628 4.892 -6.866 1.00 93.44 151 GLN A CA 1
ATOM 1188 C C . GLN A 1 151 ? 12.702 5.614 -8.211 1.00 93.44 151 GLN A C 1
ATOM 1190 O O . GLN A 1 151 ? 12.263 6.760 -8.329 1.00 93.44 151 GLN A O 1
ATOM 1195 N N . PRO A 1 152 ? 13.214 4.949 -9.257 1.00 93.50 152 PRO A N 1
ATOM 1196 C CA . PRO A 1 152 ? 13.127 5.471 -10.608 1.00 93.50 152 PRO A CA 1
ATOM 1197 C C . PRO A 1 152 ? 11.661 5.625 -11.036 1.00 93.50 152 PRO A C 1
ATOM 1199 O O . PRO A 1 152 ? 10.797 4.821 -10.672 1.00 93.50 152 PRO A O 1
ATOM 1202 N N . LEU A 1 153 ? 11.391 6.658 -11.837 1.00 94.56 153 LEU A N 1
ATOM 1203 C CA . LEU A 1 153 ? 10.065 6.884 -12.406 1.00 94.56 153 LEU A CA 1
ATOM 1204 C C . LEU A 1 153 ? 9.710 5.752 -13.385 1.00 94.56 153 LEU A C 1
ATOM 1206 O O . LEU A 1 153 ? 10.552 5.370 -14.209 1.00 94.56 153 LEU A O 1
ATOM 1210 N N . PRO A 1 154 ? 8.479 5.220 -13.330 1.00 95.25 154 PRO A N 1
ATOM 1211 C CA . PRO A 1 154 ? 8.061 4.141 -14.202 1.00 95.25 154 PRO A CA 1
ATOM 1212 C C . PRO A 1 154 ? 7.865 4.666 -15.620 1.00 95.25 154 PRO A C 1
ATOM 1214 O O . PRO A 1 154 ? 7.315 5.745 -15.847 1.00 95.25 154 PRO A O 1
ATOM 1217 N N . LEU A 1 155 ? 8.279 3.866 -16.597 1.00 92.81 155 LEU A N 1
ATOM 1218 C CA . LEU A 1 155 ? 8.055 4.150 -18.009 1.00 92.81 155 LEU A CA 1
ATOM 1219 C C . LEU A 1 155 ? 7.044 3.155 -18.564 1.00 92.81 155 LEU A C 1
ATOM 1221 O O . LEU A 1 155 ? 7.119 1.956 -18.296 1.00 92.81 155 LEU A O 1
ATOM 1225 N N . ARG A 1 156 ? 6.110 3.646 -19.378 1.00 94.81 156 ARG A N 1
ATOM 1226 C CA . ARG A 1 156 ? 5.198 2.778 -20.121 1.00 94.81 156 ARG A CA 1
ATOM 1227 C C . ARG A 1 156 ? 5.963 2.119 -21.264 1.00 94.81 156 ARG A C 1
ATOM 1229 O O . ARG A 1 156 ? 6.399 2.801 -22.190 1.00 94.81 156 ARG A O 1
ATOM 1236 N N . LYS A 1 157 ? 6.125 0.801 -21.191 1.00 95.50 157 LYS A N 1
ATOM 1237 C CA . LYS A 1 157 ? 6.801 -0.009 -22.208 1.00 95.50 157 LYS A CA 1
ATOM 1238 C C . LYS A 1 157 ? 6.042 -1.317 -22.422 1.00 95.50 157 LYS A C 1
ATOM 1240 O O . LYS A 1 157 ? 5.555 -1.917 -21.468 1.00 95.50 157 LYS A O 1
ATOM 1245 N N . GLU A 1 158 ? 5.973 -1.754 -23.673 1.00 97.06 158 GLU A N 1
ATOM 1246 C CA . GLU A 1 158 ? 5.547 -3.110 -24.022 1.00 97.06 158 GLU A CA 1
ATOM 1247 C C . GLU A 1 158 ? 6.799 -3.969 -24.195 1.00 97.06 158 GLU A C 1
ATOM 1249 O O . GLU A 1 158 ? 7.724 -3.584 -24.912 1.00 97.06 158 GLU A O 1
ATOM 1254 N N . PHE A 1 159 ? 6.835 -5.118 -23.529 1.00 96.62 159 PHE A N 1
ATOM 1255 C CA . PHE A 1 159 ? 7.945 -6.059 -23.601 1.00 96.62 159 PHE A CA 1
ATOM 1256 C C . PHE A 1 159 ? 7.510 -7.366 -24.260 1.00 96.62 159 PHE A C 1
ATOM 1258 O O . PHE A 1 159 ? 6.418 -7.871 -24.004 1.00 96.62 159 PHE A O 1
ATOM 1265 N N . ASP A 1 160 ? 8.417 -7.977 -25.025 1.00 94.25 160 ASP A N 1
ATOM 1266 C CA . ASP A 1 160 ? 8.169 -9.273 -25.675 1.00 94.25 160 ASP A CA 1
ATOM 1267 C C . ASP A 1 160 ? 7.889 -10.387 -24.659 1.00 94.25 160 ASP A C 1
ATOM 1269 O O . ASP A 1 160 ? 7.108 -11.307 -24.899 1.00 94.25 160 ASP A O 1
ATOM 1273 N N . ASN A 1 161 ? 8.581 -10.337 -23.520 1.00 95.25 161 ASN A N 1
ATOM 1274 C CA . ASN A 1 161 ? 8.444 -11.303 -22.444 1.00 95.25 161 ASN A CA 1
ATOM 1275 C C . ASN A 1 161 ? 8.825 -10.692 -21.089 1.00 95.25 161 ASN A C 1
ATOM 1277 O O . ASN A 1 161 ? 9.537 -9.690 -20.995 1.00 95.25 161 ASN A O 1
ATOM 1281 N N . LEU A 1 162 ? 8.378 -11.354 -20.023 1.00 96.50 162 LEU A N 1
ATOM 1282 C CA . LEU A 1 162 ? 8.576 -10.901 -18.650 1.00 96.50 162 LEU A CA 1
ATOM 1283 C C . LEU A 1 162 ? 10.049 -10.885 -18.218 1.00 96.50 162 LEU A C 1
ATOM 1285 O O . LEU A 1 162 ? 10.455 -9.998 -17.472 1.00 96.50 162 LEU A O 1
ATOM 1289 N N . CYS A 1 163 ? 10.864 -11.826 -18.699 1.00 95.38 163 CYS A N 1
ATOM 1290 C CA . CYS A 1 163 ? 12.288 -11.867 -18.374 1.00 95.38 163 CYS A CA 1
ATOM 1291 C C . CYS A 1 163 ? 13.011 -10.618 -18.904 1.00 95.38 163 CYS A C 1
ATOM 1293 O O . CYS A 1 163 ? 13.818 -10.039 -18.183 1.00 95.38 163 CYS A O 1
ATOM 1295 N N . HIS A 1 164 ? 12.700 -10.169 -20.125 1.00 94.94 164 HIS A N 1
ATOM 1296 C CA . HIS A 1 164 ? 13.241 -8.926 -20.687 1.00 94.94 164 HIS A CA 1
ATOM 1297 C C . HIS A 1 164 ? 12.781 -7.694 -19.904 1.00 94.94 164 HIS A C 1
ATOM 1299 O O . HIS A 1 164 ? 13.599 -6.819 -19.626 1.00 94.94 164 HIS A O 1
ATOM 1305 N N . ALA A 1 165 ? 11.511 -7.649 -19.493 1.00 96.62 165 ALA A N 1
ATOM 1306 C CA . ALA A 1 165 ? 11.000 -6.559 -18.665 1.00 96.62 165 ALA A CA 1
ATOM 1307 C C . ALA A 1 165 ? 11.766 -6.441 -17.338 1.00 96.62 165 ALA A C 1
ATOM 1309 O O . ALA A 1 165 ? 12.226 -5.363 -16.971 1.00 96.62 165 ALA A O 1
ATOM 1310 N N . ILE A 1 166 ? 11.970 -7.568 -16.649 1.00 96.12 166 ILE A N 1
ATOM 1311 C CA . ILE A 1 166 ? 12.705 -7.613 -15.378 1.00 96.12 166 ILE A CA 1
ATOM 1312 C C . ILE A 1 166 ? 14.185 -7.259 -15.577 1.00 96.12 166 ILE A C 1
ATOM 1314 O O . ILE A 1 166 ? 14.748 -6.538 -14.760 1.00 96.12 166 ILE A O 1
ATOM 1318 N N . LEU A 1 167 ? 14.820 -7.717 -16.660 1.00 94.25 167 LEU A N 1
ATOM 1319 C CA . LEU A 1 167 ? 16.201 -7.337 -16.976 1.00 94.25 167 LEU A CA 1
ATOM 1320 C C . LEU A 1 167 ? 16.343 -5.826 -17.187 1.00 94.25 167 LEU A C 1
ATOM 1322 O O . LEU A 1 167 ? 17.264 -5.234 -16.632 1.00 94.25 167 LEU A O 1
ATOM 1326 N N . SER A 1 168 ? 15.413 -5.205 -17.922 1.00 94.19 168 SER A N 1
ATOM 1327 C CA . SER A 1 168 ? 15.385 -3.746 -18.091 1.00 94.19 168 SER A CA 1
ATOM 1328 C C . SER A 1 168 ? 15.160 -3.028 -16.758 1.00 94.19 168 SER A C 1
ATOM 1330 O O . SER A 1 168 ? 15.768 -1.992 -16.512 1.00 94.19 168 SER A O 1
ATOM 1332 N N . ALA A 1 169 ? 14.352 -3.597 -15.857 1.00 95.00 169 ALA A N 1
ATOM 1333 C CA . ALA A 1 169 ? 14.123 -3.017 -14.537 1.00 95.00 169 ALA A CA 1
ATOM 1334 C C . ALA A 1 169 ? 15.376 -2.961 -13.660 1.00 95.00 169 ALA A C 1
ATOM 1336 O O . ALA A 1 169 ? 15.468 -2.077 -12.822 1.00 95.00 169 ALA A O 1
ATOM 1337 N N . PHE A 1 170 ? 16.351 -3.852 -13.851 1.00 94.25 170 PHE A N 1
ATOM 1338 C CA . PHE A 1 170 ? 17.604 -3.838 -13.091 1.00 94.25 170 PHE A CA 1
ATOM 1339 C C . PHE A 1 170 ? 18.631 -2.810 -13.583 1.00 94.25 170 PHE A C 1
ATOM 1341 O O . PHE A 1 170 ? 19.608 -2.573 -12.877 1.00 94.25 170 PHE A O 1
ATOM 1348 N N . GLU A 1 171 ? 18.442 -2.188 -14.751 1.00 91.88 171 GLU A N 1
ATOM 1349 C CA . GLU A 1 171 ? 19.344 -1.139 -15.256 1.00 91.88 171 GLU A CA 1
ATOM 1350 C C . GLU A 1 171 ? 19.549 0.012 -14.248 1.00 91.88 171 GLU A C 1
ATOM 1352 O O . GLU A 1 171 ? 20.706 0.340 -13.964 1.00 91.88 171 GLU A O 1
ATOM 1357 N N . PRO A 1 172 ? 18.490 0.599 -13.648 1.00 92.38 172 PRO A N 1
ATOM 1358 C CA . PRO A 1 172 ? 18.648 1.609 -12.600 1.00 92.38 172 PRO A CA 1
ATOM 1359 C C . PRO A 1 172 ? 19.081 1.045 -11.233 1.00 92.38 172 PRO A C 1
ATOM 1361 O O . PRO A 1 172 ? 19.584 1.802 -10.408 1.00 92.38 172 PRO A O 1
ATOM 1364 N N . PHE A 1 173 ? 18.932 -0.261 -10.975 1.00 92.19 173 PHE A N 1
ATOM 1365 C CA . PHE A 1 173 ? 19.231 -0.886 -9.677 1.00 92.19 173 PHE A CA 1
ATOM 1366 C C . PHE A 1 173 ? 20.518 -1.727 -9.719 1.00 92.19 173 PHE A C 1
ATOM 1368 O O . PHE A 1 173 ? 20.492 -2.960 -9.672 1.00 92.19 173 PHE A O 1
ATOM 1375 N N . GLN A 1 174 ? 21.675 -1.062 -9.778 1.00 85.00 174 GLN A N 1
ATOM 1376 C CA . GLN A 1 174 ? 22.980 -1.726 -9.952 1.00 85.00 174 GLN A CA 1
ATOM 1377 C C . GLN A 1 174 ? 23.351 -2.704 -8.821 1.00 85.00 174 GLN A C 1
ATOM 1379 O O . GLN A 1 174 ? 24.057 -3.689 -9.056 1.00 85.00 174 GLN A O 1
ATOM 1384 N N . GLU A 1 175 ? 22.855 -2.456 -7.608 1.00 88.31 175 GLU A N 1
ATOM 1385 C CA . GLU A 1 175 ? 23.072 -3.298 -6.423 1.00 88.31 175 GLU A CA 1
ATOM 1386 C C . GLU A 1 175 ? 22.027 -4.412 -6.265 1.00 88.31 175 GLU A C 1
ATOM 1388 O O . GLU A 1 175 ? 22.003 -5.120 -5.253 1.00 88.31 175 GLU A O 1
ATOM 1393 N N . GLY A 1 176 ? 21.144 -4.562 -7.250 1.00 92.50 176 GLY A N 1
ATOM 1394 C CA . GLY A 1 176 ? 19.966 -5.405 -7.157 1.00 92.50 176 GLY A CA 1
ATOM 1395 C C . GLY A 1 176 ? 18.770 -4.679 -6.548 1.00 92.50 176 GLY A C 1
ATOM 1396 O O . GLY A 1 176 ? 18.886 -3.592 -5.988 1.00 92.50 176 GLY A O 1
ATOM 1397 N N . ALA A 1 177 ? 17.616 -5.320 -6.654 1.00 95.75 177 ALA A N 1
ATOM 1398 C CA . ALA A 1 177 ? 16.316 -4.759 -6.327 1.00 95.75 177 ALA A CA 1
ATOM 1399 C C . ALA A 1 177 ? 15.421 -5.824 -5.702 1.00 95.75 177 ALA A C 1
ATOM 1401 O O . ALA A 1 177 ? 15.570 -7.030 -5.941 1.00 95.75 177 ALA A O 1
ATOM 1402 N N . THR A 1 178 ? 14.479 -5.373 -4.894 1.00 96.00 178 THR A N 1
ATOM 1403 C CA . THR A 1 178 ? 13.404 -6.204 -4.374 1.00 96.00 178 THR A CA 1
ATOM 1404 C C . THR A 1 178 ? 12.279 -6.357 -5.391 1.00 96.00 178 THR A C 1
ATOM 1406 O O . THR A 1 178 ? 12.179 -5.628 -6.378 1.00 96.00 178 THR A O 1
ATOM 1409 N N . VAL A 1 179 ? 11.389 -7.319 -5.139 1.00 96.12 179 VAL A N 1
ATOM 1410 C CA . VAL A 1 179 ? 10.193 -7.518 -5.971 1.00 96.12 179 VAL A CA 1
ATOM 1411 C C . VAL A 1 179 ? 9.323 -6.257 -6.013 1.00 96.12 179 VAL A C 1
ATOM 14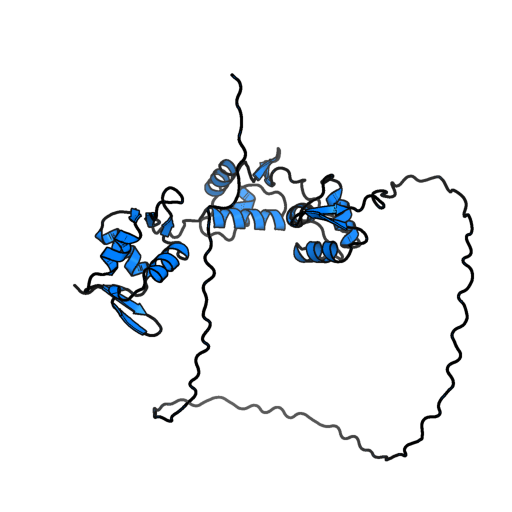13 O O . VAL A 1 179 ? 8.771 -5.962 -7.070 1.00 96.12 179 VAL A O 1
ATOM 1416 N N . GLU A 1 180 ? 9.215 -5.512 -4.905 1.00 95.38 180 GLU A N 1
ATOM 1417 C CA . GLU A 1 180 ? 8.417 -4.278 -4.866 1.00 95.38 180 GLU A CA 1
ATOM 1418 C C . GLU A 1 180 ? 9.026 -3.178 -5.724 1.00 95.38 180 GLU A C 1
ATOM 1420 O O . GLU A 1 180 ? 8.307 -2.524 -6.466 1.00 95.38 180 GLU A O 1
ATOM 1425 N N . GLU A 1 181 ? 10.343 -2.994 -5.669 1.00 95.81 181 GLU A N 1
ATOM 1426 C CA . GLU A 1 181 ? 11.038 -1.961 -6.446 1.00 95.81 181 GLU A CA 1
ATOM 1427 C C . GLU A 1 181 ? 10.933 -2.239 -7.948 1.00 95.81 181 GLU A C 1
ATOM 1429 O O . GLU A 1 181 ? 10.595 -1.357 -8.737 1.00 95.81 181 GLU A O 1
ATOM 1434 N N . ILE A 1 182 ? 11.104 -3.505 -8.344 1.00 96.62 182 ILE A N 1
ATOM 1435 C CA . ILE A 1 182 ? 10.898 -3.939 -9.731 1.00 96.62 182 ILE A CA 1
ATOM 1436 C C . ILE A 1 182 ? 9.438 -3.722 -10.147 1.00 96.62 182 ILE A C 1
ATOM 1438 O O . ILE A 1 182 ? 9.171 -3.262 -11.256 1.00 96.62 182 ILE A O 1
ATOM 1442 N N . HIS A 1 183 ? 8.482 -4.041 -9.271 1.00 97.00 183 HIS A N 1
ATOM 1443 C CA . HIS A 1 183 ? 7.061 -3.851 -9.547 1.00 97.00 183 HIS A CA 1
ATOM 1444 C C . HIS A 1 183 ? 6.696 -2.372 -9.690 1.00 97.00 183 HIS A C 1
ATOM 1446 O O . HIS A 1 183 ? 6.026 -2.016 -10.654 1.00 97.00 183 HIS A O 1
ATOM 1452 N N . ARG A 1 184 ? 7.183 -1.506 -8.796 1.00 96.56 184 ARG A N 1
ATOM 1453 C CA . ARG A 1 184 ? 7.007 -0.050 -8.871 1.00 96.56 184 ARG A CA 1
ATOM 1454 C C . ARG A 1 184 ? 7.592 0.499 -10.170 1.00 96.56 184 ARG A C 1
ATOM 1456 O O . ARG A 1 184 ? 6.923 1.273 -10.841 1.00 96.56 184 ARG A O 1
ATOM 1463 N N . TYR A 1 185 ? 8.776 0.049 -10.586 1.00 96.94 185 TYR A N 1
ATOM 1464 C CA . TYR A 1 185 ? 9.380 0.490 -11.847 1.00 96.94 185 TYR A CA 1
ATOM 1465 C C . TYR A 1 185 ? 8.604 0.029 -13.093 1.00 96.94 185 TYR A C 1
ATOM 1467 O O . TYR A 1 185 ? 8.459 0.777 -14.060 1.00 96.94 185 TYR A O 1
ATOM 1475 N N . LEU A 1 186 ? 8.080 -1.199 -13.075 1.00 97.00 186 LEU A N 1
ATOM 1476 C CA . LEU A 1 186 ? 7.364 -1.804 -14.203 1.00 97.00 186 LEU A CA 1
ATOM 1477 C C . LEU A 1 186 ? 5.843 -1.617 -14.150 1.00 97.00 186 LEU A C 1
ATOM 1479 O O . LEU A 1 186 ? 5.146 -2.183 -14.988 1.00 97.00 186 LEU A O 1
ATOM 1483 N N . CYS A 1 187 ? 5.313 -0.837 -13.207 1.00 96.38 187 CYS A N 1
ATOM 1484 C CA . CYS A 1 187 ? 3.872 -0.771 -12.953 1.00 96.38 187 CYS A CA 1
ATOM 1485 C C . CYS A 1 187 ? 3.041 -0.293 -14.157 1.00 96.38 187 CYS A C 1
ATOM 1487 O O . CYS A 1 187 ? 1.906 -0.723 -14.345 1.00 96.38 187 CYS A O 1
ATOM 1489 N N . LEU A 1 188 ? 3.631 0.537 -15.023 1.00 96.50 188 LEU A N 1
ATOM 1490 C CA . LEU A 1 188 ? 3.011 1.021 -16.261 1.00 96.50 188 LEU A CA 1
ATOM 1491 C C . LEU A 1 188 ? 3.330 0.165 -17.491 1.00 96.50 188 LEU A C 1
ATOM 1493 O O . LEU A 1 188 ? 2.911 0.505 -18.598 1.00 96.50 188 LEU A O 1
ATOM 1497 N N . SER A 1 189 ? 4.124 -0.889 -17.327 1.00 97.31 189 SER A N 1
ATOM 1498 C CA . SER A 1 189 ? 4.595 -1.742 -18.413 1.00 97.31 189 SER A CA 1
ATOM 1499 C C . SER A 1 189 ? 3.754 -3.006 -18.564 1.00 97.31 189 SER A C 1
ATOM 1501 O O . SER A 1 189 ? 3.142 -3.507 -17.614 1.00 97.31 189 SER A O 1
ATOM 1503 N N . SER A 1 190 ? 3.757 -3.556 -19.774 1.00 97.00 190 SER A N 1
ATOM 1504 C CA . SER A 1 190 ? 2.962 -4.728 -20.134 1.00 97.00 190 SER A CA 1
ATOM 1505 C C . SER A 1 190 ? 3.739 -5.752 -20.962 1.00 97.00 190 SER A C 1
ATOM 1507 O O . SER A 1 190 ? 4.784 -5.463 -21.545 1.00 97.00 190 SER A O 1
ATOM 1509 N N . VAL A 1 191 ? 3.242 -6.990 -20.941 1.00 96.75 191 VAL A N 1
ATOM 1510 C CA . VAL A 1 191 ? 3.733 -8.127 -21.732 1.00 96.75 191 VAL A CA 1
ATOM 1511 C C . VAL A 1 191 ? 2.538 -8.794 -22.402 1.00 96.75 191 VAL A C 1
ATOM 1513 O O . VAL A 1 191 ? 1.661 -9.334 -21.720 1.00 96.75 191 VAL A O 1
ATOM 1516 N N . GLY A 1 192 ? 2.486 -8.759 -23.731 1.00 92.56 192 GLY A N 1
ATOM 1517 C CA . GLY A 1 192 ? 1.347 -9.263 -24.499 1.00 92.56 192 GLY A CA 1
ATOM 1518 C C . GLY A 1 192 ? 0.052 -8.514 -24.169 1.00 92.56 192 GLY A C 1
ATOM 1519 O O . GLY A 1 192 ? -0.998 -9.141 -24.019 1.00 92.56 192 GLY A O 1
ATOM 1520 N N . GLY A 1 193 ? 0.143 -7.196 -23.960 1.00 92.00 193 GLY A N 1
ATOM 1521 C CA . GLY A 1 193 ? -0.979 -6.328 -23.590 1.00 92.00 193 GLY A CA 1
ATOM 1522 C C . GLY A 1 193 ? -1.515 -6.515 -22.165 1.00 92.00 193 GLY A C 1
ATOM 1523 O O . GLY A 1 193 ? -2.545 -5.939 -21.820 1.00 92.00 193 GLY A O 1
ATOM 1524 N N . LYS A 1 194 ? -0.851 -7.317 -21.320 1.00 95.12 194 LYS A N 1
ATOM 1525 C CA . LYS A 1 194 ? -1.220 -7.515 -19.908 1.00 95.12 194 LYS A CA 1
ATOM 1526 C C . LYS A 1 194 ? -0.234 -6.808 -18.991 1.00 95.12 194 LYS A C 1
ATOM 1528 O O . LYS A 1 194 ? 0.972 -6.953 -19.174 1.00 95.12 194 LYS A O 1
ATOM 1533 N N . LEU A 1 195 ? -0.745 -6.102 -17.983 1.00 96.00 195 L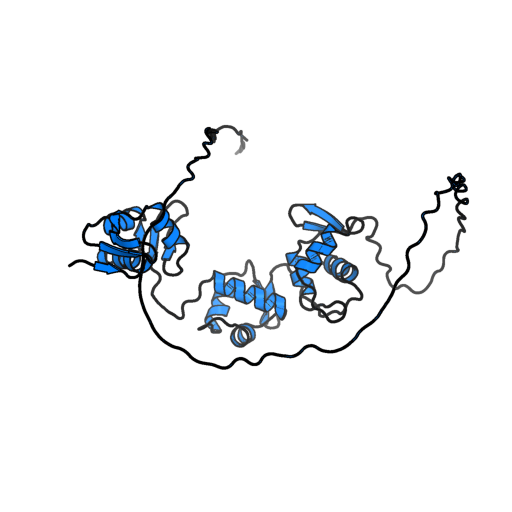EU A N 1
ATOM 1534 C CA . LEU A 1 195 ? 0.088 -5.437 -16.981 1.00 96.00 195 LEU A CA 1
ATOM 1535 C C . LEU A 1 195 ? 0.959 -6.438 -16.221 1.00 96.00 195 LEU A C 1
ATOM 1537 O O . LEU A 1 195 ? 0.532 -7.550 -15.882 1.00 96.00 195 LEU A O 1
ATOM 1541 N N . ILE A 1 196 ? 2.188 -6.021 -15.943 1.00 96.62 196 ILE A N 1
ATOM 1542 C CA . ILE A 1 196 ? 3.133 -6.817 -15.172 1.00 96.62 196 ILE A CA 1
ATOM 1543 C C . ILE A 1 196 ? 2.750 -6.733 -13.697 1.00 96.62 196 ILE A C 1
ATOM 1545 O O . ILE A 1 196 ? 2.809 -5.683 -13.073 1.00 96.62 196 ILE A O 1
ATOM 1549 N N . THR A 1 197 ? 2.394 -7.874 -13.113 1.00 95.75 197 THR A N 1
ATOM 1550 C CA . THR A 1 197 ? 2.027 -7.947 -11.695 1.00 95.75 197 THR A CA 1
ATOM 1551 C C . THR A 1 197 ? 3.228 -8.293 -10.820 1.00 95.75 197 THR A C 1
ATOM 1553 O O . THR A 1 197 ? 4.125 -9.052 -11.211 1.00 95.75 197 THR A O 1
ATOM 1556 N N . ARG A 1 198 ? 3.175 -7.868 -9.558 1.00 95.69 198 ARG A N 1
ATOM 1557 C CA . ARG A 1 198 ? 4.080 -8.327 -8.495 1.00 95.69 198 ARG A CA 1
ATOM 1558 C C . ARG A 1 198 ? 4.250 -9.854 -8.457 1.00 95.69 198 ARG A C 1
ATOM 1560 O O . ARG A 1 198 ? 5.360 -10.375 -8.345 1.00 95.69 198 ARG A O 1
ATOM 1567 N N . ARG A 1 199 ? 3.144 -10.599 -8.590 1.00 96.12 199 ARG A N 1
ATOM 1568 C CA . ARG A 1 199 ? 3.144 -12.074 -8.569 1.00 96.12 199 ARG A CA 1
ATOM 1569 C C . ARG A 1 199 ? 3.896 -12.665 -9.758 1.00 96.12 199 ARG A C 1
ATOM 1571 O O . ARG A 1 199 ? 4.594 -13.664 -9.587 1.00 96.12 199 ARG A O 1
ATOM 1578 N N . SER A 1 200 ? 3.742 -12.089 -10.951 1.00 96.75 200 SER A N 1
ATOM 1579 C CA . SER A 1 200 ? 4.492 -12.534 -12.128 1.00 96.75 200 SER A CA 1
ATOM 1580 C C . SER A 1 200 ? 5.990 -12.294 -11.954 1.00 96.75 200 SER A C 1
ATOM 1582 O O . SER A 1 200 ? 6.760 -13.217 -12.200 1.00 96.75 200 SER A O 1
ATOM 1584 N N . ILE A 1 201 ? 6.391 -11.133 -11.423 1.00 97.12 201 ILE A N 1
ATOM 1585 C CA . ILE A 1 201 ? 7.802 -10.808 -11.156 1.00 97.12 201 ILE A CA 1
ATOM 1586 C C . ILE A 1 201 ? 8.420 -11.820 -10.190 1.00 97.12 201 ILE A C 1
ATOM 1588 O O . ILE A 1 201 ? 9.419 -12.457 -10.514 1.00 97.12 201 ILE A O 1
ATOM 1592 N N . SER A 1 202 ? 7.786 -12.031 -9.031 1.00 96.38 202 SER A N 1
ATOM 1593 C CA . SER A 1 202 ? 8.269 -12.991 -8.033 1.00 96.38 202 SER A CA 1
ATOM 1594 C C . SER A 1 202 ? 8.431 -14.400 -8.616 1.00 96.38 202 SER A C 1
ATOM 1596 O O . SER A 1 202 ? 9.447 -15.048 -8.378 1.00 96.38 202 SER A O 1
ATOM 1598 N N . ARG A 1 203 ? 7.464 -14.869 -9.418 1.00 95.75 203 ARG A N 1
ATOM 1599 C CA . ARG A 1 203 ? 7.529 -16.194 -10.053 1.00 95.75 203 ARG A CA 1
ATOM 1600 C C . ARG A 1 203 ? 8.675 -16.319 -11.050 1.00 95.75 203 ARG A C 1
ATOM 1602 O O . ARG A 1 203 ? 9.304 -17.372 -11.092 1.00 95.75 203 ARG A O 1
ATOM 1609 N N . GLU A 1 204 ? 8.913 -15.293 -11.859 1.00 95.88 204 GLU A N 1
ATOM 1610 C CA . GLU A 1 204 ? 9.968 -15.321 -12.874 1.00 95.88 204 GLU A CA 1
ATOM 1611 C C . GLU A 1 204 ? 11.355 -15.314 -12.224 1.00 95.88 204 GLU A C 1
ATOM 1613 O O . GLU A 1 204 ? 12.185 -16.163 -12.549 1.00 95.88 204 GLU A O 1
ATOM 1618 N N . LEU A 1 205 ? 11.566 -14.441 -11.230 1.00 95.69 205 LEU A N 1
ATOM 1619 C CA . LEU A 1 205 ? 12.819 -14.345 -10.472 1.00 95.69 205 LEU A CA 1
ATOM 1620 C C . LEU A 1 205 ? 13.196 -15.669 -9.796 1.00 95.69 205 LEU A C 1
ATOM 1622 O O . LEU A 1 205 ? 14.353 -16.075 -9.841 1.00 95.69 205 LEU A O 1
ATOM 1626 N N . SER A 1 206 ? 12.227 -16.372 -9.200 1.00 92.44 206 SER A N 1
ATOM 1627 C CA . SER A 1 206 ? 12.488 -17.657 -8.538 1.00 92.44 206 SER A CA 1
ATOM 1628 C C . SER A 1 206 ? 12.702 -18.825 -9.508 1.00 92.44 206 SER A C 1
ATOM 1630 O O . SER A 1 206 ? 13.315 -19.818 -9.127 1.00 92.44 206 SER A O 1
ATOM 1632 N N . ARG A 1 207 ? 12.181 -18.752 -10.742 1.00 93.62 207 ARG A N 1
ATOM 1633 C CA . ARG A 1 207 ? 12.305 -19.833 -11.739 1.00 93.62 207 ARG A CA 1
ATOM 1634 C C . ARG A 1 207 ? 13.566 -19.722 -12.582 1.00 93.62 207 ARG A C 1
ATOM 1636 O O . ARG A 1 207 ? 14.143 -20.743 -12.941 1.00 93.62 207 ARG A O 1
ATOM 1643 N N . ARG A 1 208 ? 13.968 -18.500 -12.926 1.00 91.06 208 ARG A N 1
ATOM 1644 C CA . ARG A 1 208 ? 15.097 -18.220 -13.820 1.00 91.06 208 ARG A CA 1
ATOM 1645 C C . ARG A 1 208 ? 16.387 -18.010 -13.036 1.00 91.06 208 ARG A C 1
ATOM 1647 O O . ARG A 1 208 ? 17.034 -16.972 -13.152 1.00 91.06 208 ARG A O 1
ATOM 1654 N N . THR A 1 209 ? 16.772 -19.007 -12.239 1.00 89.88 209 THR A N 1
ATOM 1655 C CA . THR A 1 209 ? 18.037 -19.003 -11.476 1.00 89.88 209 THR A CA 1
ATOM 1656 C C . THR A 1 209 ? 19.278 -19.049 -12.376 1.00 89.88 209 THR A C 1
ATOM 1658 O O . THR A 1 209 ? 20.392 -18.810 -11.920 1.00 89.88 209 THR A O 1
ATOM 1661 N N . ASP A 1 210 ? 19.086 -19.310 -13.673 1.00 90.38 210 ASP A N 1
ATOM 1662 C CA . ASP A 1 210 ? 20.085 -19.174 -14.733 1.00 90.38 210 ASP A CA 1
ATOM 1663 C C . ASP A 1 210 ? 20.389 -17.708 -15.102 1.00 90.38 210 ASP A C 1
ATOM 1665 O O . ASP A 1 210 ? 21.424 -17.425 -15.710 1.00 90.38 210 ASP A O 1
ATOM 1669 N N . VAL A 1 211 ? 19.492 -16.777 -14.757 1.00 90.50 211 VAL A N 1
ATOM 1670 C CA . VAL A 1 211 ? 19.592 -15.343 -15.082 1.00 90.50 211 VAL A CA 1
ATOM 1671 C C . VAL A 1 211 ? 19.662 -14.481 -13.824 1.00 90.50 211 VAL A C 1
ATOM 1673 O O . VAL A 1 211 ? 20.447 -13.532 -13.774 1.00 90.50 211 VAL A O 1
ATOM 1676 N N . PHE A 1 212 ? 18.857 -14.804 -12.813 1.00 93.75 212 PHE A N 1
ATOM 1677 C CA . PHE A 1 212 ? 18.711 -14.014 -11.598 1.00 93.75 212 PHE A CA 1
ATOM 1678 C C . PHE A 1 212 ? 19.347 -14.709 -10.399 1.00 93.75 212 PHE A C 1
ATOM 1680 O O . PHE A 1 212 ? 19.205 -15.914 -10.196 1.00 93.75 212 PHE A O 1
ATOM 1687 N N . LEU A 1 213 ? 20.021 -13.915 -9.575 1.00 92.81 213 LEU A N 1
ATOM 1688 C CA . LEU A 1 213 ? 20.650 -14.338 -8.336 1.00 92.81 213 LEU A CA 1
ATOM 1689 C C . LEU A 1 213 ? 19.851 -13.800 -7.151 1.00 92.81 213 LEU A C 1
ATOM 1691 O O . LEU A 1 213 ? 19.562 -12.607 -7.087 1.00 92.81 213 LEU A O 1
ATOM 1695 N N . HIS A 1 214 ? 19.533 -14.661 -6.190 1.00 93.31 214 HIS A N 1
ATOM 1696 C CA . HIS A 1 214 ? 18.993 -14.232 -4.904 1.00 93.31 214 HIS A CA 1
ATOM 1697 C C . HIS A 1 214 ? 20.147 -13.757 -4.010 1.00 93.31 214 HIS A C 1
ATOM 1699 O O . HIS A 1 214 ? 21.008 -14.555 -3.642 1.00 93.31 214 HIS A O 1
ATOM 1705 N N . LEU A 1 215 ? 20.181 -12.463 -3.692 1.00 89.38 215 LEU A N 1
ATOM 1706 C CA . LEU A 1 215 ? 21.281 -11.831 -2.955 1.00 89.38 215 LEU A CA 1
ATOM 1707 C C . LEU A 1 215 ? 21.058 -11.889 -1.440 1.00 89.38 215 LEU A C 1
ATOM 1709 O O . LEU A 1 215 ? 21.959 -12.230 -0.681 1.00 89.38 215 LEU A O 1
ATOM 1713 N N . SER A 1 216 ? 19.851 -11.545 -0.996 1.00 90.00 216 SER A N 1
ATOM 1714 C CA . SER A 1 216 ? 19.453 -11.509 0.415 1.00 90.00 216 SER A CA 1
ATOM 1715 C C . SER A 1 216 ? 17.926 -11.527 0.518 1.00 90.00 216 SER A C 1
ATOM 1717 O O . SER A 1 216 ? 17.248 -11.704 -0.493 1.00 90.00 216 SER A O 1
ATOM 1719 N N . ARG A 1 217 ? 17.358 -11.364 1.725 1.00 83.12 217 ARG A N 1
ATOM 1720 C CA . ARG A 1 217 ? 15.905 -11.420 1.962 1.00 83.12 217 ARG A CA 1
ATOM 1721 C C . ARG A 1 217 ? 15.141 -10.559 0.947 1.00 83.12 217 ARG A C 1
ATOM 1723 O O . ARG A 1 217 ? 15.136 -9.338 1.043 1.00 83.12 217 ARG A O 1
ATOM 1730 N N . ALA A 1 218 ? 14.473 -11.229 0.009 1.00 84.50 218 ALA A N 1
ATOM 1731 C CA . ALA A 1 218 ? 13.674 -10.627 -1.056 1.00 84.50 218 ALA A CA 1
ATOM 1732 C C . ALA A 1 218 ? 14.426 -9.686 -2.023 1.00 84.50 218 ALA A C 1
ATOM 1734 O O . ALA A 1 218 ? 13.761 -9.037 -2.828 1.00 84.50 218 ALA A O 1
ATOM 1735 N N . LYS A 1 219 ? 15.768 -9.641 -1.996 1.00 93.88 219 LYS A N 1
ATOM 1736 C CA . LYS A 1 219 ? 16.602 -8.844 -2.910 1.00 93.88 219 LYS A CA 1
ATOM 1737 C C . LYS A 1 219 ? 17.241 -9.743 -3.965 1.00 93.88 219 LYS A C 1
ATOM 1739 O O . LYS A 1 219 ? 17.864 -10.757 -3.642 1.00 93.88 219 LYS A O 1
ATOM 1744 N N . TYR A 1 220 ? 17.104 -9.351 -5.224 1.00 95.88 220 TYR A N 1
ATOM 1745 C CA . TYR A 1 220 ? 17.581 -10.092 -6.386 1.00 95.88 220 TYR A CA 1
ATOM 1746 C C . TYR A 1 220 ? 18.564 -9.247 -7.195 1.00 95.88 220 TYR A C 1
ATOM 1748 O O . TYR A 1 220 ? 18.520 -8.023 -7.147 1.00 95.88 220 TYR A O 1
ATOM 1756 N N . GLY A 1 221 ? 19.440 -9.896 -7.953 1.00 93.56 221 GLY A N 1
ATOM 1757 C CA . GLY A 1 221 ? 20.330 -9.254 -8.918 1.00 93.56 221 GLY A CA 1
ATOM 1758 C C . GLY A 1 221 ? 20.466 -10.080 -10.195 1.00 93.56 221 GLY A C 1
ATOM 1759 O O . GLY A 1 221 ? 19.945 -11.189 -10.289 1.00 93.56 221 GLY A O 1
ATOM 1760 N N . ILE A 1 222 ? 21.186 -9.550 -11.183 1.00 92.12 222 ILE A N 1
ATOM 1761 C CA . ILE A 1 222 ? 21.504 -10.265 -12.429 1.00 92.12 222 ILE A CA 1
ATOM 1762 C C . ILE A 1 222 ? 22.820 -11.033 -12.258 1.00 92.12 222 ILE A C 1
ATOM 1764 O O . ILE A 1 222 ? 23.790 -10.491 -11.719 1.00 92.12 222 ILE A O 1
ATOM 1768 N N . LEU A 1 223 ? 22.883 -12.271 -12.761 1.00 86.25 223 LEU A N 1
ATOM 1769 C CA . LEU A 1 223 ? 24.122 -13.049 -12.782 1.00 86.25 223 LEU A CA 1
ATOM 1770 C C . LEU A 1 223 ? 25.231 -12.304 -13.567 1.00 86.25 223 LEU A C 1
ATOM 1772 O O . LEU A 1 223 ? 25.006 -11.920 -14.721 1.00 86.25 223 LEU A O 1
ATOM 1776 N N . PRO A 1 224 ? 26.453 -12.145 -13.016 1.00 68.81 224 PRO A N 1
ATOM 1777 C CA . PRO A 1 224 ? 27.533 -11.378 -13.649 1.00 68.81 224 PRO A CA 1
ATOM 1778 C C . PRO A 1 224 ? 27.879 -11.826 -15.077 1.00 68.81 224 PRO A C 1
ATOM 1780 O O . PRO A 1 224 ? 28.164 -10.990 -15.931 1.00 68.81 224 PRO A O 1
ATOM 1783 N N . SER A 1 225 ? 27.779 -13.129 -15.368 1.00 61.28 225 SER A N 1
ATOM 1784 C CA . SER A 1 225 ? 28.081 -13.718 -16.682 1.00 61.28 225 SER A CA 1
ATOM 1785 C C . SER A 1 225 ? 27.120 -13.306 -17.807 1.00 61.28 225 SER A C 1
ATOM 1787 O O . SER A 1 225 ? 27.378 -13.632 -18.961 1.00 61.28 225 SER A O 1
ATOM 1789 N N . ARG A 1 226 ? 26.018 -12.606 -17.501 1.00 57.06 226 ARG A N 1
ATOM 1790 C CA . ARG A 1 226 ? 25.027 -12.130 -18.482 1.00 57.06 226 ARG A CA 1
ATOM 1791 C C . ARG A 1 226 ? 24.835 -10.610 -18.495 1.00 57.06 226 ARG A C 1
ATOM 1793 O O . ARG A 1 226 ? 23.910 -10.132 -19.140 1.00 57.06 226 ARG A O 1
ATOM 1800 N N . ARG A 1 227 ? 25.719 -9.830 -17.857 1.00 54.34 227 ARG A N 1
ATOM 1801 C CA . ARG A 1 227 ? 25.678 -8.351 -17.927 1.00 54.34 227 ARG A CA 1
ATOM 1802 C C . ARG A 1 227 ? 25.945 -7.778 -19.329 1.00 54.34 227 ARG A C 1
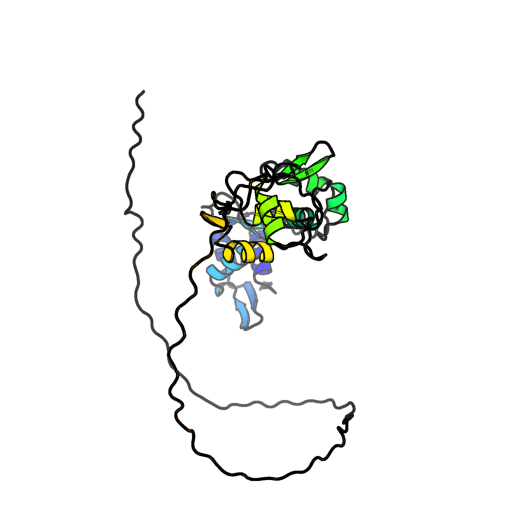ATOM 1804 O O . ARG A 1 227 ? 25.776 -6.580 -19.532 1.00 54.34 227 ARG A O 1
ATOM 1811 N N . THR A 1 228 ? 26.352 -8.594 -20.302 1.00 46.47 228 THR A N 1
ATOM 1812 C CA . THR A 1 228 ? 26.502 -8.164 -21.696 1.00 46.47 228 THR A CA 1
ATOM 1813 C C . THR A 1 228 ? 25.132 -8.053 -22.362 1.00 46.47 228 THR A C 1
ATOM 1815 O O . THR A 1 228 ? 24.648 -9.001 -22.983 1.00 46.47 228 THR A O 1
ATOM 1818 N N . PHE A 1 229 ? 24.507 -6.885 -22.251 1.00 48.28 229 PHE A N 1
ATOM 1819 C CA . PHE A 1 229 ? 23.481 -6.495 -23.209 1.00 48.28 229 PHE A CA 1
ATOM 1820 C C . PHE A 1 229 ? 24.155 -6.337 -24.581 1.00 48.28 229 PHE 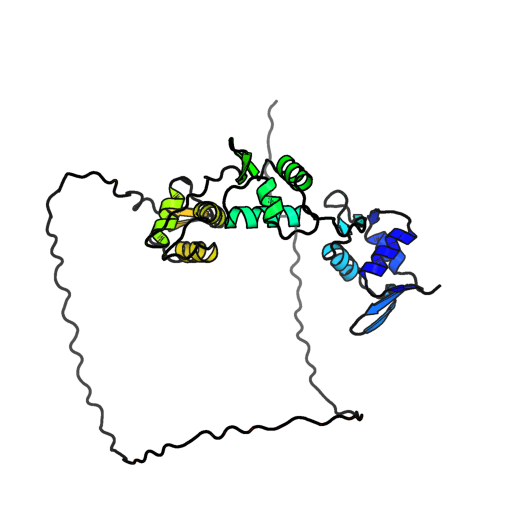A C 1
ATOM 1822 O O . PHE A 1 229 ? 25.214 -5.707 -24.656 1.00 48.28 229 PHE A O 1
ATOM 1829 N N . PRO A 1 230 ? 23.602 -6.890 -25.675 1.00 40.75 230 PRO A N 1
ATOM 1830 C CA . PRO A 1 230 ? 24.054 -6.517 -27.002 1.00 40.75 230 PRO A CA 1
ATOM 1831 C C . PRO A 1 230 ? 23.667 -5.053 -27.208 1.00 40.75 230 PRO A C 1
ATOM 1833 O O . PRO A 1 230 ? 22.504 -4.738 -27.458 1.00 40.75 230 PRO A O 1
ATOM 1836 N N . SER A 1 231 ? 24.631 -4.141 -27.069 1.00 39.81 231 SER A N 1
ATOM 1837 C CA . SER A 1 231 ? 24.436 -2.795 -27.585 1.00 39.81 231 SER A CA 1
ATOM 1838 C C . SER A 1 231 ? 24.230 -2.920 -29.093 1.00 39.81 231 SER A C 1
ATOM 1840 O O . SER A 1 231 ? 24.930 -3.668 -29.783 1.00 39.81 231 SER A O 1
ATOM 1842 N N . HIS A 1 232 ? 23.221 -2.232 -29.615 1.00 43.50 232 HIS A N 1
ATOM 1843 C CA . HIS A 1 232 ? 23.113 -2.009 -31.045 1.00 43.50 232 HIS A CA 1
ATOM 1844 C C . HIS A 1 232 ? 24.334 -1.200 -31.495 1.00 43.50 232 HIS A C 1
ATOM 1846 O O . HIS A 1 232 ? 24.343 0.024 -31.435 1.00 43.50 232 HIS A O 1
ATOM 1852 N N . ASN A 1 233 ? 25.366 -1.907 -31.947 1.00 34.72 233 ASN A N 1
ATOM 1853 C CA . ASN A 1 233 ? 26.395 -1.386 -32.829 1.00 34.72 233 ASN A CA 1
ATOM 1854 C C . ASN A 1 233 ? 26.300 -2.191 -34.132 1.00 34.72 233 ASN A C 1
ATOM 1856 O O . ASN A 1 233 ? 26.549 -3.401 -34.115 1.00 34.72 233 ASN A O 1
ATOM 1860 N N . PRO A 1 234 ? 25.908 -1.584 -35.265 1.00 48.69 234 PRO A N 1
ATOM 1861 C CA . PRO A 1 234 ? 26.056 -2.246 -36.544 1.00 48.69 234 PRO A CA 1
ATOM 1862 C C . PRO A 1 234 ? 27.546 -2.227 -36.901 1.00 48.69 234 PRO A C 1
ATOM 1864 O O . PRO A 1 234 ? 28.212 -1.214 -36.726 1.00 48.69 234 PRO A O 1
ATOM 1867 N N . GLN A 1 235 ? 28.030 -3.332 -37.464 1.00 45.31 235 GLN A N 1
ATOM 1868 C CA . GLN A 1 235 ? 29.404 -3.561 -37.933 1.00 45.31 235 GLN A CA 1
ATOM 1869 C C . GLN A 1 235 ? 30.396 -4.044 -36.872 1.00 45.31 235 GLN A C 1
ATOM 1871 O O . GLN A 1 235 ? 31.139 -3.276 -36.276 1.00 45.31 235 GLN A O 1
ATOM 1876 N N . THR A 1 236 ? 30.524 -5.362 -36.743 1.00 35.94 236 THR A N 1
ATOM 1877 C CA . THR A 1 236 ? 31.679 -6.105 -37.286 1.00 35.94 236 THR A CA 1
ATOM 1878 C C . THR A 1 236 ? 31.453 -7.596 -37.048 1.00 35.94 236 THR A C 1
ATOM 1880 O O . THR A 1 236 ? 31.218 -8.029 -35.926 1.00 35.94 236 THR A O 1
ATOM 1883 N N . PHE A 1 237 ? 31.490 -8.392 -38.115 1.00 42.34 237 PHE A N 1
ATOM 1884 C CA . PHE A 1 237 ? 31.527 -9.850 -38.019 1.00 42.34 237 PHE A CA 1
ATOM 1885 C C . PHE A 1 237 ? 32.922 -10.291 -37.555 1.00 42.34 237 PHE A C 1
ATOM 1887 O O . PHE A 1 237 ? 33.898 -9.916 -38.210 1.00 42.34 237 PHE A O 1
ATOM 1894 N N . PRO A 1 238 ? 33.046 -11.176 -36.552 1.00 40.91 238 PRO A N 1
ATOM 1895 C CA . PRO A 1 238 ? 34.150 -12.109 -36.492 1.00 40.91 238 PRO A CA 1
ATOM 1896 C C . PRO A 1 238 ? 33.672 -13.497 -36.924 1.00 40.91 238 PRO A C 1
ATOM 1898 O O . PRO A 1 238 ? 32.568 -13.949 -36.624 1.00 40.91 238 PRO A O 1
ATOM 1901 N N . GLN A 1 239 ? 34.529 -14.134 -37.707 1.00 39.88 239 GLN A N 1
ATOM 1902 C CA . GLN A 1 239 ? 34.298 -15.387 -38.402 1.00 39.88 239 GLN A CA 1
ATOM 1903 C C . GLN A 1 239 ? 33.935 -16.549 -37.470 1.00 39.88 239 GLN A C 1
ATOM 1905 O O . GLN A 1 239 ? 34.490 -16.716 -36.385 1.00 39.88 239 GLN A O 1
ATOM 1910 N N . PHE A 1 240 ? 33.020 -17.383 -37.965 1.00 36.44 240 PHE A N 1
ATOM 1911 C CA . PHE A 1 240 ? 32.688 -18.702 -37.444 1.00 36.44 240 PHE A CA 1
ATOM 1912 C C . PHE A 1 240 ? 33.947 -19.568 -37.308 1.00 36.44 240 PHE A C 1
ATOM 1914 O O . PHE A 1 240 ? 34.522 -19.980 -38.312 1.00 36.44 240 PHE A O 1
ATOM 1921 N N . ASN A 1 241 ? 34.312 -19.922 -36.076 1.00 37.66 241 ASN A N 1
ATOM 1922 C CA . ASN A 1 241 ? 35.107 -21.117 -35.826 1.00 37.66 241 ASN A CA 1
ATOM 1923 C C . ASN A 1 241 ? 34.126 -22.273 -35.602 1.00 37.66 241 ASN A C 1
ATOM 1925 O O . ASN A 1 241 ? 33.450 -22.359 -34.577 1.00 37.66 241 ASN A O 1
ATOM 1929 N N . SER A 1 242 ? 33.996 -23.123 -36.615 1.00 40.16 242 SER A N 1
ATOM 1930 C CA . SER A 1 242 ? 33.153 -24.314 -36.622 1.00 40.16 242 SER A CA 1
ATOM 1931 C C . SER A 1 242 ? 33.681 -25.353 -35.633 1.00 40.16 242 SER A C 1
ATOM 1933 O O . SER A 1 242 ? 34.584 -26.124 -35.958 1.00 40.16 242 SER A O 1
ATOM 1935 N N . TYR A 1 243 ? 33.106 -25.395 -34.432 1.00 48.84 243 TYR A N 1
ATOM 1936 C CA . TYR A 1 243 ? 33.247 -26.538 -33.535 1.00 48.84 243 TYR A CA 1
ATOM 1937 C C . TYR A 1 243 ? 32.133 -27.537 -33.859 1.00 48.84 243 TYR A C 1
ATOM 1939 O O . TYR A 1 243 ? 30.962 -27.294 -33.571 1.00 48.84 243 TYR A O 1
ATOM 1947 N N . VAL A 1 244 ? 32.495 -28.641 -34.513 1.00 57.19 244 VAL A N 1
ATOM 1948 C CA . VAL A 1 244 ? 31.608 -29.788 -34.740 1.00 57.19 244 VAL A CA 1
ATOM 1949 C C . VAL A 1 244 ? 31.744 -30.704 -33.521 1.00 57.19 244 VAL A C 1
ATOM 1951 O O . VAL A 1 244 ? 32.816 -31.284 -33.337 1.00 57.19 244 VAL A O 1
ATOM 1954 N N . PRO A 1 245 ? 30.726 -30.833 -32.652 1.00 64.56 245 PRO A N 1
ATOM 1955 C CA . PRO A 1 245 ? 30.778 -31.809 -31.572 1.00 64.56 245 PRO A CA 1
ATOM 1956 C C . PRO A 1 245 ? 30.724 -33.236 -32.150 1.00 64.56 245 PRO A C 1
ATOM 1958 O O . PRO A 1 245 ? 30.021 -33.469 -33.138 1.00 64.56 245 PRO A O 1
ATOM 1961 N N . PRO A 1 246 ? 31.449 -34.204 -31.560 1.00 70.94 246 PRO A N 1
ATOM 1962 C CA . PRO A 1 246 ? 31.386 -35.594 -31.996 1.00 70.94 246 PRO A CA 1
ATOM 1963 C C . PRO A 1 246 ? 29.975 -36.169 -31.777 1.00 70.94 246 PRO A C 1
ATOM 1965 O O . PRO A 1 246 ? 29.309 -35.808 -30.801 1.00 70.94 246 PRO A O 1
ATOM 1968 N N . PRO A 1 247 ? 29.501 -37.058 -32.669 1.00 69.62 247 PRO A N 1
ATOM 1969 C CA . PRO A 1 247 ? 28.172 -37.639 -32.559 1.00 69.62 247 PRO A CA 1
ATOM 1970 C C . PRO A 1 247 ? 28.045 -38.507 -31.295 1.00 69.62 247 PRO A C 1
ATOM 1972 O O . PRO A 1 247 ? 29.008 -39.176 -30.905 1.00 69.62 247 PRO A O 1
ATOM 1975 N N . PRO A 1 248 ? 26.863 -38.524 -30.655 1.00 73.06 248 PRO A N 1
ATOM 1976 C CA . PRO A 1 248 ? 26.614 -39.368 -29.495 1.00 73.06 248 PRO A CA 1
ATOM 1977 C C . PRO A 1 248 ? 26.674 -40.860 -29.869 1.00 73.06 248 PRO A C 1
ATOM 1979 O O . PRO A 1 248 ? 26.339 -41.229 -31.000 1.00 73.06 248 PRO A O 1
ATOM 1982 N N . PRO A 1 249 ? 27.073 -41.737 -28.928 1.00 73.62 249 PRO A N 1
ATOM 1983 C CA . PRO A 1 249 ? 27.079 -43.175 -29.153 1.00 73.62 249 PRO A CA 1
ATOM 1984 C C . PRO A 1 249 ? 25.655 -43.701 -29.410 1.00 73.62 249 PRO A C 1
ATOM 1986 O O . PRO A 1 249 ? 24.687 -43.167 -28.859 1.00 73.62 249 PRO A O 1
ATOM 1989 N N . PRO A 1 250 ? 25.509 -44.752 -30.237 1.00 70.94 250 PRO A N 1
ATOM 1990 C CA . PRO A 1 250 ? 24.209 -45.318 -30.563 1.00 70.94 250 PRO A CA 1
ATOM 1991 C C . PRO A 1 250 ? 23.526 -45.907 -29.317 1.00 70.94 250 PRO A C 1
ATOM 1993 O O . PRO A 1 250 ? 24.203 -46.444 -28.434 1.00 70.94 250 PRO A O 1
ATOM 1996 N N . PRO A 1 251 ? 22.185 -45.839 -29.238 1.00 69.94 251 PRO A N 1
ATOM 1997 C CA . PRO A 1 251 ? 21.444 -46.407 -28.123 1.00 69.94 251 PRO A CA 1
ATOM 1998 C C . PRO A 1 251 ? 21.608 -47.937 -28.069 1.00 69.94 251 PRO A C 1
ATOM 2000 O O . PRO A 1 251 ? 21.680 -48.587 -29.117 1.00 69.94 251 PRO A O 1
ATOM 2003 N N . PRO A 1 252 ? 21.629 -48.537 -26.865 1.00 64.38 252 PRO A N 1
ATOM 2004 C CA . PRO A 1 252 ? 21.660 -49.985 -26.713 1.00 64.38 252 PRO A CA 1
ATOM 2005 C C . PRO A 1 252 ? 20.413 -50.607 -27.352 1.00 64.38 252 PRO A C 1
ATOM 2007 O O . PRO A 1 252 ? 19.285 -50.165 -27.117 1.00 64.38 252 PRO A O 1
ATOM 2010 N N . GLN A 1 253 ? 20.626 -51.640 -28.170 1.00 56.41 253 GLN A N 1
ATOM 2011 C CA . GLN A 1 253 ? 19.553 -52.397 -28.804 1.00 56.41 253 GLN A CA 1
ATOM 2012 C C . GLN A 1 253 ? 18.642 -52.992 -27.724 1.00 56.41 253 GLN A C 1
ATOM 2014 O O . GLN A 1 253 ? 19.046 -53.858 -26.948 1.00 56.41 253 GLN A O 1
ATOM 2019 N N . ARG A 1 254 ? 17.396 -52.510 -27.660 1.00 48.25 254 ARG A N 1
ATOM 2020 C CA . ARG A 1 254 ? 16.339 -53.159 -26.883 1.00 48.25 254 ARG A CA 1
ATOM 2021 C C . ARG A 1 254 ? 16.035 -54.500 -27.541 1.00 48.25 254 ARG A C 1
ATOM 2023 O O . ARG A 1 254 ? 15.440 -54.541 -28.615 1.00 48.25 254 ARG A O 1
ATOM 2030 N N . ASN A 1 255 ? 16.412 -55.582 -26.869 1.00 54.78 255 ASN A N 1
ATOM 2031 C CA . ASN A 1 255 ? 15.863 -56.902 -27.142 1.00 54.78 255 ASN A CA 1
ATOM 2032 C C . ASN A 1 255 ? 14.340 -56.831 -26.979 1.00 54.78 255 ASN A C 1
ATOM 2034 O O . ASN A 1 255 ? 13.828 -56.569 -25.889 1.00 54.78 255 ASN A O 1
ATOM 2038 N N . PHE A 1 256 ? 13.631 -57.022 -28.089 1.00 43.97 256 PHE A N 1
ATOM 2039 C CA . PHE A 1 256 ? 12.187 -57.188 -28.119 1.00 43.97 256 PHE A CA 1
ATOM 2040 C C . PHE A 1 256 ? 11.824 -58.458 -27.348 1.00 43.97 256 PHE A C 1
ATOM 2042 O O . PHE A 1 256 ? 12.133 -59.566 -27.781 1.00 43.97 256 PHE A O 1
ATOM 2049 N N . ILE A 1 257 ? 11.157 -58.292 -26.209 1.00 51.62 257 ILE A N 1
ATOM 2050 C CA . ILE A 1 257 ? 10.419 -59.376 -25.563 1.00 51.62 257 ILE A CA 1
ATOM 2051 C C . ILE A 1 257 ? 9.027 -59.393 -26.216 1.00 51.62 257 ILE A C 1
ATOM 2053 O O . ILE A 1 257 ? 8.340 -58.369 -26.168 1.00 51.62 257 ILE A O 1
ATOM 2057 N N . PRO A 1 258 ? 8.601 -60.495 -26.858 1.00 48.81 258 PRO A N 1
ATOM 2058 C CA . PRO A 1 258 ? 7.276 -60.584 -27.454 1.00 48.81 258 PRO A CA 1
ATOM 2059 C C . PRO A 1 258 ? 6.210 -60.669 -26.356 1.00 48.81 258 PRO A C 1
ATOM 2061 O O . PRO A 1 258 ? 6.280 -61.508 -25.458 1.00 48.81 258 PRO A O 1
ATOM 2064 N N . MET A 1 259 ? 5.220 -59.782 -26.434 1.00 45.69 259 MET A N 1
ATOM 2065 C CA . MET A 1 259 ? 4.047 -59.786 -25.565 1.00 45.69 259 MET A CA 1
ATOM 2066 C C . MET A 1 259 ? 3.010 -60.795 -26.101 1.00 45.69 259 MET A C 1
ATOM 2068 O O . MET A 1 259 ? 2.780 -60.824 -27.314 1.00 45.69 259 MET A O 1
ATOM 2072 N N . PRO A 1 260 ? 2.381 -61.624 -25.249 1.00 49.78 260 PRO A N 1
ATOM 2073 C CA . PRO A 1 260 ? 1.358 -62.568 -25.684 1.00 49.78 260 PRO A CA 1
ATOM 2074 C C . PRO A 1 260 ? 0.030 -61.865 -25.999 1.00 49.78 260 PRO A C 1
ATOM 2076 O O . PRO A 1 260 ? -0.424 -60.979 -25.275 1.00 49.78 260 PRO A O 1
ATOM 2079 N N . GLN A 1 261 ? -0.582 -62.297 -27.102 1.00 39.69 261 GLN A N 1
ATOM 2080 C CA . GLN A 1 261 ? -1.891 -61.874 -27.594 1.00 39.69 261 GLN A CA 1
ATOM 2081 C C . GLN A 1 261 ? -3.010 -62.306 -26.636 1.00 39.69 261 GLN A C 1
ATOM 2083 O O . GLN A 1 261 ? -3.072 -63.469 -26.241 1.00 39.69 261 GLN A O 1
ATOM 2088 N N . ILE A 1 262 ? -3.940 -61.397 -26.340 1.00 45.16 262 ILE A N 1
ATOM 2089 C CA . ILE A 1 262 ? -5.247 -61.725 -25.759 1.00 45.16 262 ILE A CA 1
ATOM 2090 C C . ILE A 1 262 ? -6.324 -61.304 -26.767 1.00 45.16 262 ILE A C 1
ATOM 2092 O O . ILE A 1 262 ? -6.459 -60.124 -27.090 1.00 45.16 262 ILE A O 1
ATOM 2096 N N . LEU A 1 263 ? -7.054 -62.306 -27.276 1.00 39.84 263 LEU A N 1
ATOM 2097 C CA . LEU A 1 263 ? -8.358 -62.185 -27.941 1.00 39.84 263 LEU A CA 1
ATOM 2098 C C . LEU A 1 263 ? -9.300 -61.382 -27.019 1.00 39.84 263 LEU A C 1
ATOM 2100 O O . LEU A 1 263 ? -9.368 -61.668 -25.832 1.00 39.84 263 LEU A O 1
ATOM 2104 N N . GLY A 1 264 ? -10.026 -60.352 -27.445 1.00 36.50 264 GLY A N 1
ATOM 2105 C CA . GLY A 1 264 ? -10.917 -60.321 -28.597 1.00 36.50 264 GLY A CA 1
ATOM 2106 C C . GLY A 1 264 ? -12.346 -60.602 -28.127 1.00 36.50 264 GLY A C 1
ATOM 2107 O O . GLY A 1 264 ? -12.747 -61.759 -28.123 1.00 36.50 264 GLY A O 1
ATOM 2108 N N . ILE A 1 265 ? -13.112 -59.566 -27.754 1.00 41.47 265 ILE A N 1
ATOM 2109 C CA . ILE A 1 265 ? -14.584 -59.614 -27.721 1.00 41.47 265 ILE A CA 1
ATOM 2110 C C . ILE A 1 265 ? -15.130 -58.292 -28.276 1.00 41.47 265 ILE A C 1
ATOM 2112 O O . ILE A 1 265 ? -14.766 -57.206 -27.834 1.00 41.47 265 ILE A O 1
ATOM 2116 N N . ASN A 1 266 ? -15.962 -58.456 -29.302 1.00 37.12 266 ASN A N 1
ATOM 2117 C CA . ASN A 1 266 ? -16.692 -57.460 -30.077 1.00 37.12 266 ASN A CA 1
ATOM 2118 C C . ASN A 1 266 ? -18.014 -57.055 -29.410 1.00 37.12 266 ASN A C 1
ATOM 2120 O O . ASN A 1 266 ? -18.605 -57.838 -28.671 1.00 37.12 266 ASN A O 1
ATOM 2124 N N . GLY A 1 267 ? -18.536 -55.913 -29.864 1.00 33.72 267 GLY A N 1
ATOM 2125 C CA . GLY A 1 267 ? -19.945 -55.519 -29.782 1.00 33.72 267 GLY A CA 1
ATOM 2126 C C . GLY A 1 267 ? -20.114 -54.295 -28.887 1.00 33.72 267 GLY A C 1
ATOM 2127 O O . GLY A 1 267 ? -19.784 -54.349 -27.716 1.00 33.72 267 GLY A O 1
ATOM 2128 N N . GLY A 1 268 ? -20.560 -53.134 -29.350 1.00 32.69 268 GLY A N 1
ATOM 2129 C CA . GLY A 1 268 ? -21.434 -52.857 -30.479 1.00 32.69 268 GLY A CA 1
ATOM 2130 C C . GLY A 1 268 ? -22.600 -52.018 -29.956 1.00 32.69 268 GLY A C 1
ATOM 2131 O O . GLY A 1 268 ? -23.058 -52.236 -28.841 1.00 32.69 268 GLY A O 1
ATOM 2132 N N . GLN A 1 269 ? -23.068 -51.109 -30.805 1.00 36.50 269 GLN A N 1
ATOM 2133 C CA . GLN A 1 269 ? -24.304 -50.330 -30.704 1.00 36.50 269 GLN A CA 1
ATOM 2134 C C . GLN A 1 269 ? -24.250 -48.953 -30.022 1.00 36.50 269 GLN A C 1
ATOM 2136 O O . GLN A 1 269 ? -24.191 -48.782 -28.809 1.00 36.50 269 GLN A O 1
ATOM 2141 N N . GLN A 1 270 ? -24.290 -47.972 -30.923 1.00 37.16 270 GLN A N 1
ATOM 2142 C CA . GLN A 1 270 ? -24.758 -46.608 -30.754 1.00 37.16 270 GLN A CA 1
ATOM 2143 C C . GLN A 1 270 ? -26.246 -46.630 -30.395 1.00 37.16 270 GLN A C 1
ATOM 2145 O O . GLN A 1 270 ? -26.971 -47.419 -30.990 1.00 37.16 270 GLN A O 1
ATOM 2150 N N . ASP A 1 271 ? -26.684 -45.716 -29.533 1.00 34.69 271 ASP A N 1
ATOM 2151 C CA . ASP A 1 271 ? -27.966 -45.036 -29.703 1.00 34.69 271 ASP A CA 1
ATOM 2152 C C . ASP A 1 271 ? -27.895 -43.631 -29.089 1.00 34.69 271 ASP A C 1
ATOM 2154 O O . ASP A 1 271 ? -27.349 -43.401 -28.010 1.00 34.69 271 ASP A O 1
ATOM 2158 N N . ILE A 1 272 ? -28.386 -42.686 -29.884 1.00 37.34 272 ILE A N 1
ATOM 2159 C CA . ILE A 1 272 ? -28.523 -41.250 -29.640 1.00 37.34 272 ILE A CA 1
ATOM 2160 C C . ILE A 1 272 ? -29.987 -40.984 -29.231 1.00 37.34 272 ILE A C 1
ATOM 2162 O O . ILE A 1 272 ? -30.857 -41.779 -29.573 1.00 37.34 272 ILE A O 1
ATOM 2166 N N . PHE A 1 273 ? -30.224 -39.825 -28.593 1.00 35.56 273 PHE A N 1
ATOM 2167 C CA . PHE A 1 273 ? -31.493 -39.120 -28.280 1.00 35.56 273 PHE A CA 1
ATOM 2168 C C . PHE A 1 273 ? -31.913 -39.143 -26.790 1.00 35.56 273 PHE A C 1
ATOM 2170 O O . PHE A 1 273 ? -31.476 -40.003 -26.036 1.00 35.56 273 PHE A O 1
ATOM 2177 N N . PRO A 1 274 ? -32.690 -38.145 -26.319 1.00 42.62 274 PRO A N 1
ATOM 2178 C CA . PRO A 1 274 ? -32.220 -36.805 -25.973 1.00 42.62 274 PRO A CA 1
ATOM 2179 C C . PRO A 1 274 ? -32.512 -36.458 -24.497 1.00 42.62 274 PRO A C 1
ATOM 2181 O O . PRO A 1 274 ? -33.327 -37.085 -23.831 1.00 42.62 274 PRO A O 1
ATOM 2184 N N . ILE A 1 275 ? -31.849 -35.417 -23.992 1.00 37.28 275 ILE A N 1
ATOM 2185 C CA . ILE A 1 275 ? -32.067 -34.870 -22.647 1.00 37.28 275 ILE A CA 1
ATOM 2186 C C . ILE A 1 275 ? -33.407 -34.116 -22.629 1.00 37.28 275 ILE A C 1
ATOM 2188 O O . ILE A 1 275 ? -33.524 -33.046 -23.228 1.00 37.28 275 ILE A O 1
ATOM 2192 N N . GLU A 1 276 ? -34.403 -34.670 -21.936 1.00 35.72 276 GLU A N 1
ATOM 2193 C CA . GLU A 1 276 ? -35.592 -33.943 -21.487 1.00 35.72 276 GLU A CA 1
ATOM 2194 C C . GLU A 1 276 ? -35.243 -33.077 -20.268 1.00 35.72 276 GLU A C 1
ATOM 2196 O O . GLU A 1 276 ? -34.632 -33.531 -19.301 1.00 35.72 276 GLU A O 1
ATOM 2201 N N . ILE A 1 277 ? -35.633 -31.806 -20.338 1.00 47.81 277 ILE A N 1
ATOM 2202 C CA . ILE A 1 277 ? -35.558 -30.826 -19.253 1.00 47.81 277 ILE A CA 1
ATOM 2203 C C . ILE A 1 277 ? -36.848 -30.941 -18.432 1.00 47.81 277 ILE A C 1
ATOM 2205 O O . ILE A 1 277 ? -37.919 -30.705 -18.998 1.00 47.81 277 ILE A O 1
ATOM 2209 N N . PRO A 1 278 ? -36.799 -31.188 -17.112 1.00 43.00 278 PRO A N 1
ATOM 2210 C CA . PRO A 1 278 ? -37.949 -30.957 -16.255 1.00 43.00 278 PRO A CA 1
ATOM 2211 C C . PRO A 1 278 ? -37.990 -29.481 -15.847 1.00 43.00 278 PRO A C 1
ATOM 2213 O O . PRO A 1 278 ? -37.093 -28.981 -15.168 1.00 43.00 278 PRO A O 1
ATOM 2216 N N . LYS A 1 279 ? -39.058 -28.790 -16.254 1.00 44.81 279 LYS A N 1
ATOM 2217 C CA . LYS A 1 279 ? -39.603 -27.657 -15.501 1.00 44.81 279 LYS A CA 1
ATOM 2218 C C . LYS A 1 279 ? -40.353 -28.233 -14.303 1.00 44.81 279 LYS A C 1
ATOM 2220 O O . LYS A 1 279 ? -41.182 -29.119 -14.501 1.00 44.81 279 LYS A O 1
ATOM 2225 N N . ILE A 1 280 ? -40.075 -27.738 -13.103 1.00 44.97 280 ILE A N 1
ATOM 2226 C CA . ILE A 1 280 ? -40.974 -27.882 -11.959 1.00 44.97 280 ILE A CA 1
ATOM 2227 C C . ILE A 1 280 ? -41.122 -26.497 -11.34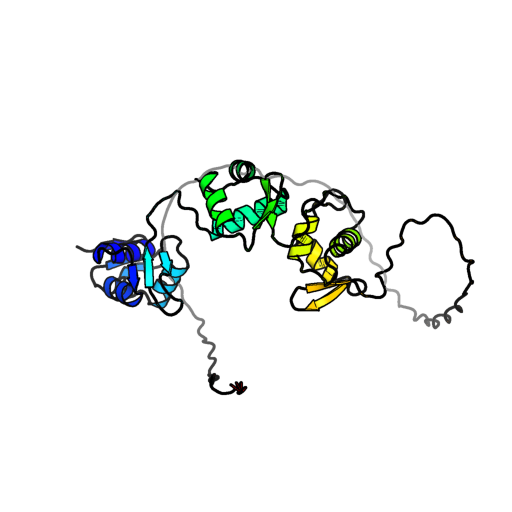5 1.00 44.97 280 ILE A C 1
ATOM 2229 O O . ILE A 1 280 ? -40.131 -25.809 -11.097 1.00 44.97 280 ILE A O 1
ATOM 2233 N N . ASP A 1 281 ? -42.389 -26.130 -11.230 1.00 46.09 281 ASP A N 1
ATOM 2234 C CA . ASP A 1 281 ? -42.936 -24.867 -10.777 1.00 46.09 281 ASP A CA 1
ATOM 2235 C C . ASP A 1 281 ? -42.839 -24.679 -9.253 1.00 46.09 281 ASP A C 1
ATOM 2237 O O . ASP A 1 281 ? -42.527 -25.600 -8.494 1.00 46.09 281 ASP A O 1
ATOM 2241 N N . ASP A 1 282 ? -43.125 -23.434 -8.887 1.00 44.94 282 ASP A N 1
ATOM 2242 C CA . ASP A 1 282 ? -43.285 -22.828 -7.571 1.00 44.94 282 ASP A CA 1
ATOM 2243 C C . ASP A 1 282 ? -44.266 -23.531 -6.602 1.00 44.94 282 ASP A C 1
ATOM 2245 O O . ASP A 1 282 ? -45.104 -24.351 -6.979 1.00 44.94 282 ASP A O 1
ATOM 2249 N N . ASP A 1 283 ? -44.173 -23.060 -5.352 1.00 40.84 283 ASP A N 1
ATOM 2250 C CA . ASP A 1 283 ? -45.141 -23.099 -4.246 1.00 40.84 283 ASP A CA 1
ATOM 2251 C C . ASP A 1 283 ? -45.156 -24.329 -3.315 1.00 40.84 283 ASP A C 1
ATOM 2253 O O . ASP A 1 283 ? -45.693 -25.394 -3.623 1.00 40.84 283 ASP A O 1
ATOM 2257 N N . ASN A 1 284 ? -44.672 -24.132 -2.077 1.00 42.12 284 ASN A N 1
ATOM 2258 C CA . ASN A 1 284 ? -45.557 -24.158 -0.903 1.00 42.12 284 ASN A CA 1
ATOM 2259 C C . ASN A 1 284 ? -44.873 -23.701 0.397 1.00 42.12 284 ASN A C 1
ATOM 2261 O O . ASN A 1 284 ? -43.761 -24.109 0.735 1.00 42.12 284 ASN A O 1
ATOM 2265 N N . ASP A 1 285 ? -45.631 -22.875 1.112 1.00 41.00 285 ASP A N 1
ATOM 2266 C CA . ASP A 1 285 ? -45.450 -22.401 2.478 1.00 41.00 285 ASP A CA 1
ATOM 2267 C C . ASP A 1 285 ? -45.725 -23.484 3.547 1.00 41.00 285 ASP A C 1
ATOM 2269 O O . ASP A 1 285 ? -46.333 -24.523 3.291 1.00 41.00 285 ASP A O 1
ATOM 2273 N N . ASP A 1 286 ? -45.350 -23.103 4.773 1.00 40.44 286 ASP A N 1
ATOM 2274 C CA . ASP A 1 286 ? -45.844 -23.520 6.094 1.00 40.44 286 ASP A CA 1
ATOM 2275 C C . ASP A 1 286 ? -45.128 -24.621 6.912 1.00 40.44 286 ASP A C 1
ATOM 2277 O O . ASP A 1 286 ? -45.182 -25.819 6.654 1.00 40.44 286 ASP A O 1
ATOM 2281 N N . GLN A 1 287 ? -44.524 -24.122 8.005 1.00 38.78 287 GLN A N 1
ATOM 2282 C CA . GLN A 1 287 ? -44.673 -24.521 9.417 1.00 38.78 287 GLN A CA 1
ATOM 2283 C C . GLN A 1 287 ? -44.710 -26.019 9.775 1.00 38.78 287 GLN A C 1
ATOM 2285 O O . GLN A 1 287 ? -45.647 -26.734 9.443 1.00 38.78 287 GLN A O 1
ATOM 2290 N N . ASN A 1 288 ? -43.826 -26.448 10.684 1.00 34.25 288 ASN A N 1
ATOM 2291 C CA . ASN A 1 288 ? -44.107 -26.598 12.128 1.00 34.25 288 ASN A CA 1
ATOM 2292 C C . ASN A 1 288 ? -42.999 -27.440 12.811 1.00 34.25 288 ASN A C 1
ATOM 2294 O O . ASN A 1 288 ? -42.211 -28.114 12.154 1.00 34.25 288 ASN A O 1
ATOM 2298 N N . GLY A 1 289 ? -42.915 -27.329 14.139 1.00 31.73 289 GLY A N 1
ATOM 2299 C CA . GLY A 1 289 ? -41.798 -27.750 14.986 1.00 31.73 289 GLY A CA 1
ATOM 2300 C C . GLY A 1 289 ? -41.618 -29.253 15.229 1.00 31.73 289 GLY A C 1
ATOM 2301 O O . GLY A 1 289 ? -42.463 -30.076 14.885 1.00 31.73 289 GLY A O 1
ATOM 2302 N N . GLY A 1 290 ? -40.522 -29.578 15.925 1.00 30.34 290 GLY A N 1
ATOM 2303 C CA . GLY A 1 290 ? -40.340 -30.874 16.582 1.00 30.34 290 GLY A CA 1
ATOM 2304 C C . GLY A 1 290 ? -38.886 -31.331 16.710 1.00 30.34 290 GLY A C 1
ATOM 2305 O O . GLY A 1 290 ? -38.413 -32.090 15.875 1.00 30.34 290 GLY A O 1
ATOM 2306 N N . ASP A 1 291 ? -38.214 -30.921 17.788 1.00 35.16 291 ASP A N 1
ATOM 2307 C CA . ASP A 1 291 ? -37.178 -31.736 18.458 1.00 35.16 291 ASP A CA 1
ATOM 2308 C C . ASP A 1 291 ? -37.867 -32.950 19.143 1.00 35.16 291 ASP A C 1
ATOM 2310 O O . ASP A 1 291 ? -39.066 -32.826 19.433 1.00 35.16 291 ASP A O 1
ATOM 2314 N N . PRO A 1 292 ? -37.198 -34.091 19.465 1.00 50.34 292 PRO A N 1
ATOM 2315 C CA . PRO A 1 292 ? -35.903 -34.097 20.163 1.00 50.34 292 PRO A CA 1
ATOM 2316 C C . PRO A 1 292 ? -34.916 -35.266 19.889 1.00 50.34 292 PRO A C 1
ATOM 2318 O O . PRO A 1 292 ? -35.251 -36.316 19.348 1.00 50.34 292 PRO A O 1
ATOM 2321 N N . GLU A 1 293 ? -33.693 -35.055 20.392 1.00 37.41 293 GLU A N 1
ATOM 2322 C CA . GLU A 1 293 ? -32.748 -36.015 21.002 1.00 37.41 293 GLU A CA 1
ATOM 2323 C C . GLU A 1 293 ? -32.472 -37.374 20.328 1.00 37.41 293 GLU A C 1
ATOM 2325 O O . GLU A 1 293 ? -33.249 -38.309 20.493 1.00 37.41 293 GLU A O 1
ATOM 2330 N N . GLN A 1 294 ? -31.230 -37.571 19.846 1.00 38.72 294 GLN A N 1
ATOM 2331 C CA . GLN A 1 294 ? -30.428 -38.776 20.144 1.00 38.72 294 GLN A CA 1
ATOM 2332 C C . GLN A 1 294 ? -28.912 -38.469 20.252 1.00 38.72 294 GLN A C 1
ATOM 2334 O O . GLN A 1 294 ? -28.293 -37.967 19.320 1.00 38.72 294 GLN A O 1
ATOM 2339 N N . LYS A 1 295 ? -28.353 -38.780 21.438 1.00 35.22 295 LYS A N 1
ATOM 2340 C CA . LYS A 1 295 ? -27.078 -39.487 21.758 1.00 35.22 295 LYS A CA 1
ATOM 2341 C C . LYS A 1 295 ? -26.206 -39.922 20.554 1.00 35.22 295 LYS A C 1
ATOM 2343 O O . LYS A 1 295 ? -26.742 -40.392 19.569 1.00 35.22 295 LYS A O 1
ATOM 2348 N N . SER A 1 296 ? -24.870 -39.972 20.575 1.00 35.69 296 SER A N 1
ATOM 2349 C CA . SER A 1 296 ? -23.854 -40.048 21.639 1.00 35.69 296 SER A CA 1
ATOM 2350 C C . SER A 1 296 ? -22.443 -40.013 21.022 1.00 35.69 296 SER A C 1
ATOM 2352 O O . SER A 1 296 ? -22.294 -40.383 19.863 1.00 35.69 296 SER A O 1
ATOM 2354 N N . MET A 1 297 ? -21.437 -39.809 21.886 1.00 33.81 297 MET A N 1
ATOM 2355 C CA . MET A 1 297 ? -20.105 -40.445 21.846 1.00 33.81 297 MET A CA 1
ATOM 2356 C C . MET A 1 297 ? -19.179 -40.072 20.685 1.00 33.81 297 MET A C 1
ATOM 2358 O O . MET A 1 297 ? -19.284 -40.634 19.608 1.00 33.81 297 MET A O 1
ATOM 2362 N N . PHE A 1 298 ? -18.184 -39.231 20.977 1.00 38.84 298 PHE A N 1
ATOM 2363 C CA . PHE A 1 298 ? -16.769 -39.614 20.888 1.00 38.84 298 PHE A CA 1
ATOM 2364 C C . PHE A 1 298 ? -15.950 -38.658 21.769 1.00 38.84 298 PHE A C 1
ATOM 2366 O O . PHE A 1 298 ? -15.782 -37.483 21.449 1.00 38.84 298 PHE A O 1
ATOM 2373 N N . ASP A 1 299 ? -15.493 -39.186 22.904 1.00 33.62 299 ASP A N 1
ATOM 2374 C CA . ASP A 1 299 ? -14.360 -38.669 23.667 1.00 33.62 299 ASP A CA 1
ATOM 2375 C C . ASP A 1 299 ? -13.068 -39.086 22.948 1.00 33.62 299 ASP A C 1
ATOM 2377 O O . ASP A 1 299 ? -12.941 -40.247 22.565 1.00 33.62 299 ASP A O 1
ATOM 2381 N N . ASP A 1 300 ? -12.122 -38.159 22.778 1.00 37.06 300 ASP A N 1
ATOM 2382 C CA . ASP A 1 300 ? -10.731 -38.379 23.202 1.00 37.06 300 ASP A CA 1
ATOM 2383 C C . ASP A 1 300 ? -9.899 -37.076 23.117 1.00 37.06 300 ASP A C 1
ATOM 2385 O O . ASP A 1 300 ? -9.920 -36.385 22.092 1.00 37.06 300 ASP A O 1
ATOM 2389 N N . PRO A 1 301 ? -9.141 -36.712 24.174 1.00 45.50 301 PRO A N 1
ATOM 2390 C CA . PRO A 1 301 ? -8.338 -35.498 24.216 1.00 45.50 301 PRO A CA 1
ATOM 2391 C C . PRO A 1 301 ? -6.878 -35.762 23.817 1.00 45.50 301 PRO A C 1
ATOM 2393 O O . PRO A 1 301 ? -6.177 -36.575 24.423 1.00 45.50 301 PRO A O 1
ATOM 2396 N N . ILE A 1 302 ? -6.361 -34.989 22.860 1.00 38.97 302 ILE A N 1
ATOM 2397 C CA . ILE A 1 302 ? -4.920 -34.943 22.588 1.00 38.97 302 ILE A CA 1
ATOM 2398 C C . ILE A 1 302 ? -4.239 -34.088 23.666 1.00 38.97 302 ILE A C 1
ATOM 2400 O O . ILE A 1 302 ? -4.307 -32.859 23.660 1.00 38.97 302 ILE A O 1
ATOM 2404 N N . ARG A 1 303 ? -3.560 -34.773 24.593 1.00 33.44 303 ARG A N 1
ATOM 2405 C CA . ARG A 1 303 ? -2.493 -34.239 25.450 1.00 33.44 303 ARG A CA 1
ATOM 2406 C C . ARG A 1 303 ? -1.242 -33.968 24.608 1.00 33.44 303 ARG A C 1
ATOM 2408 O O . ARG A 1 303 ? -0.719 -34.895 24.000 1.00 33.44 303 ARG A O 1
ATOM 2415 N N . PHE A 1 304 ? -0.687 -32.762 24.702 1.00 40.62 304 PHE A N 1
ATOM 2416 C CA . PHE A 1 304 ? 0.755 -32.542 24.566 1.00 40.62 304 PHE A CA 1
ATOM 2417 C C . PHE A 1 304 ? 1.251 -31.754 25.783 1.00 40.62 304 PHE A C 1
ATOM 2419 O O . PHE A 1 304 ? 0.726 -30.692 26.109 1.00 40.62 304 PHE A O 1
ATOM 2426 N N . HIS A 1 305 ? 2.215 -32.357 26.478 1.00 36.62 305 HIS A N 1
ATOM 2427 C CA . HIS A 1 305 ? 3.001 -31.807 27.581 1.00 36.62 305 HIS A CA 1
ATOM 2428 C C . HIS A 1 305 ? 4.335 -31.252 27.050 1.00 36.62 305 HIS A C 1
ATOM 2430 O O . HIS A 1 305 ? 4.804 -31.716 26.011 1.00 36.62 305 HIS A O 1
ATOM 2436 N N . HIS A 1 306 ? 4.940 -30.381 27.870 1.00 41.12 306 HIS A N 1
ATOM 2437 C CA . HIS A 1 306 ? 6.282 -29.770 27.823 1.00 41.12 306 HIS A CA 1
ATOM 2438 C C . HIS A 1 306 ? 6.423 -28.569 26.878 1.00 41.12 306 HIS A C 1
ATOM 2440 O O . HIS A 1 306 ? 6.296 -28.708 25.670 1.00 41.12 306 HIS A O 1
ATOM 2446 N N . GLU A 1 307 ? 6.467 -27.320 27.364 1.00 38.78 307 GLU A N 1
ATOM 2447 C CA . GLU A 1 307 ? 7.467 -26.678 28.254 1.00 38.78 307 GLU A CA 1
ATOM 2448 C C . GLU A 1 307 ? 8.892 -26.804 27.712 1.00 38.78 307 GLU A C 1
ATOM 2450 O O . GLU A 1 307 ? 9.607 -27.727 28.081 1.00 38.78 307 GLU A O 1
ATOM 2455 N N . ASP A 1 308 ? 9.271 -25.842 26.865 1.00 40.41 308 ASP A N 1
ATOM 2456 C CA . ASP A 1 308 ? 10.658 -25.411 26.708 1.00 40.41 308 ASP A CA 1
ATOM 2457 C C . ASP A 1 308 ? 10.756 -23.957 27.184 1.00 40.41 308 ASP A C 1
ATOM 2459 O O . ASP A 1 308 ? 10.106 -23.036 26.678 1.00 40.41 308 ASP A O 1
ATOM 2463 N N . GLU A 1 309 ? 11.537 -23.819 28.243 1.00 37.06 309 GLU A N 1
ATOM 2464 C CA . GLU A 1 309 ? 11.904 -22.628 28.988 1.00 37.06 309 GLU A CA 1
ATOM 2465 C C . GLU A 1 309 ? 12.845 -21.772 28.119 1.00 37.06 309 GLU A C 1
ATOM 2467 O O . GLU A 1 309 ? 13.893 -22.236 27.669 1.00 37.06 309 GLU A O 1
ATOM 2472 N N . PHE A 1 310 ? 12.450 -20.532 27.818 1.00 46.38 310 PHE A N 1
ATOM 2473 C CA . PHE A 1 310 ? 13.272 -19.584 27.062 1.00 46.38 310 PHE A CA 1
ATOM 2474 C C . PHE A 1 310 ? 14.019 -18.685 28.050 1.00 46.38 310 PHE A C 1
ATOM 2476 O O . PHE A 1 310 ? 13.399 -17.843 28.700 1.00 46.38 310 PHE A O 1
ATOM 2483 N N . ASP A 1 311 ? 15.332 -18.881 28.153 1.00 47.88 311 ASP A N 1
ATOM 2484 C CA . ASP A 1 311 ? 16.253 -18.098 28.980 1.00 47.88 311 ASP A CA 1
ATOM 2485 C C . ASP A 1 311 ? 16.778 -16.885 28.177 1.00 47.88 311 ASP A C 1
ATOM 2487 O O . ASP A 1 311 ? 17.484 -17.071 27.179 1.00 47.88 311 ASP A O 1
ATOM 2491 N N . PRO A 1 312 ? 16.407 -15.636 28.523 1.00 42.78 312 PRO A N 1
ATOM 2492 C CA . PRO A 1 312 ? 16.792 -14.456 27.752 1.00 42.78 312 PRO A CA 1
ATOM 2493 C C . PRO A 1 312 ? 18.198 -13.914 28.073 1.00 42.78 312 PRO A C 1
ATOM 2495 O O . PRO A 1 312 ? 18.591 -12.928 27.450 1.00 42.78 312 PRO A O 1
ATOM 2498 N N . ASP A 1 313 ? 18.971 -14.538 28.971 1.00 42.56 313 ASP A N 1
ATOM 2499 C CA . ASP A 1 313 ? 20.255 -13.984 29.443 1.00 42.56 313 ASP A CA 1
ATOM 2500 C C . ASP A 1 313 ? 21.517 -14.626 28.838 1.00 42.56 313 ASP A C 1
ATOM 2502 O O . ASP A 1 313 ? 22.643 -14.287 29.211 1.00 42.56 313 ASP A O 1
ATOM 2506 N N . SER A 1 314 ? 21.383 -15.486 27.826 1.00 44.03 314 SER A N 1
ATOM 2507 C CA . SER A 1 314 ? 22.536 -16.050 27.119 1.00 44.03 314 SER A CA 1
ATOM 2508 C C . SER A 1 314 ? 22.650 -15.524 25.688 1.00 44.03 314 SER A C 1
ATOM 2510 O O . SER A 1 314 ? 22.295 -16.230 24.754 1.00 44.03 314 SER A O 1
ATOM 2512 N N . PHE A 1 315 ? 23.171 -14.310 25.490 1.00 44.06 315 PHE A N 1
ATOM 2513 C CA . PHE A 1 315 ? 24.122 -14.042 24.397 1.00 44.06 315 PHE A CA 1
ATOM 2514 C C . PHE A 1 315 ? 24.859 -12.706 24.614 1.00 44.06 315 PHE A C 1
ATOM 2516 O O . PHE A 1 315 ? 24.273 -11.628 24.591 1.00 44.06 315 PHE A O 1
ATOM 2523 N N . PHE A 1 316 ? 26.169 -12.849 24.839 1.00 41.28 316 PHE A N 1
ATOM 2524 C CA . PHE A 1 316 ? 27.265 -11.872 24.884 1.00 41.28 316 PHE A CA 1
ATOM 2525 C C . PHE A 1 316 ? 27.044 -10.599 24.039 1.00 41.28 316 PHE A C 1
ATOM 2527 O O . PHE A 1 316 ? 26.538 -10.657 22.925 1.00 41.28 316 PHE A O 1
ATOM 2534 N N . GLY A 1 317 ? 27.448 -9.406 24.480 1.00 36.62 317 GLY A N 1
ATOM 2535 C CA . GLY A 1 317 ? 28.732 -9.108 25.115 1.00 36.62 317 GLY A CA 1
ATOM 2536 C C . GLY A 1 317 ? 29.681 -8.548 24.052 1.00 36.62 317 GLY A C 1
ATOM 2537 O O . GLY A 1 317 ? 30.406 -9.301 23.411 1.00 36.62 317 GLY A O 1
ATOM 2538 N N . ALA A 1 318 ? 29.645 -7.231 23.850 1.00 36.25 318 ALA A N 1
ATOM 2539 C CA . ALA A 1 318 ? 30.652 -6.496 23.093 1.00 36.25 318 ALA A CA 1
ATOM 2540 C C . ALA A 1 318 ? 30.885 -5.150 23.789 1.00 36.25 318 ALA A C 1
ATOM 2542 O O . ALA A 1 318 ? 30.050 -4.246 23.741 1.00 36.25 318 ALA A O 1
ATOM 2543 N N . GLU A 1 319 ? 32.010 -5.078 24.494 1.00 33.53 319 GLU A N 1
ATOM 2544 C CA . GLU A 1 319 ? 32.575 -3.872 25.083 1.00 33.53 319 GLU A CA 1
ATOM 2545 C C . GLU A 1 319 ? 32.896 -2.860 23.974 1.00 33.53 319 GLU A C 1
ATOM 2547 O O . GLU A 1 319 ? 33.627 -3.165 23.032 1.00 33.53 319 GLU A O 1
ATOM 2552 N N . PHE A 1 320 ? 32.371 -1.641 24.096 1.00 36.75 320 PHE A N 1
ATOM 2553 C CA . PHE A 1 320 ? 32.879 -0.479 23.373 1.00 36.75 320 PHE A CA 1
ATOM 2554 C C . PHE A 1 320 ? 33.729 0.342 24.344 1.00 36.75 320 PHE A C 1
ATOM 2556 O O . PHE A 1 320 ? 33.200 1.024 25.221 1.00 36.75 320 PHE A O 1
ATOM 2563 N N . ASN A 1 321 ? 35.049 0.265 24.178 1.00 34.53 321 ASN A N 1
ATOM 2564 C CA . ASN A 1 321 ? 35.987 1.211 24.772 1.00 34.53 321 ASN A CA 1
ATOM 2565 C C . ASN A 1 321 ? 35.880 2.547 24.030 1.00 34.53 321 ASN A C 1
ATOM 2567 O O . ASN A 1 321 ? 36.131 2.615 22.827 1.00 34.53 321 ASN A O 1
ATOM 2571 N N . PHE A 1 322 ? 35.538 3.605 24.762 1.00 33.47 322 PHE A N 1
ATOM 2572 C CA . PHE A 1 322 ? 35.816 4.982 24.367 1.00 33.47 322 PHE A CA 1
ATOM 2573 C C . PHE A 1 322 ? 37.099 5.419 25.081 1.00 33.47 322 PHE A C 1
ATOM 2575 O O . PHE A 1 322 ? 37.124 5.495 26.309 1.00 33.47 322 PHE A O 1
ATOM 2582 N N . GLU A 1 323 ? 38.154 5.693 24.316 1.00 41.41 323 GLU A N 1
ATOM 2583 C CA . GLU A 1 323 ? 39.243 6.563 24.767 1.00 41.41 323 GLU A CA 1
ATOM 2584 C C . GLU A 1 323 ? 38.869 8.028 24.496 1.00 41.41 323 GLU A C 1
ATOM 2586 O O . GLU A 1 323 ? 38.150 8.336 23.543 1.00 41.41 323 GLU A O 1
ATOM 2591 N N . ILE A 1 324 ? 39.315 8.874 25.426 1.00 53.94 324 ILE A N 1
ATOM 2592 C CA . ILE A 1 324 ? 38.948 10.277 25.676 1.00 53.94 324 ILE A CA 1
ATOM 2593 C C . ILE A 1 324 ? 39.573 11.230 24.659 1.00 53.94 324 ILE A C 1
ATOM 2595 O O . ILE A 1 324 ? 40.770 11.039 24.344 1.00 53.94 324 ILE A O 1
#

Foldseek 3Di:
DQDEEADPVVLLVVLCVVVVHQKDALVSSLVSQLDQRYWYQDPVPGIDRSNPDDSVNNVVCQVVDPQKDQDDDPPGRMIGGDDPDPLDDDLVNLVVLVLVCCLQPNWDALVVSVVPGPRRNDDSVVNVVSCVVVVVFWDADPVRTIDGPPADGADEEEDQDPVVLLVVLCPSVVVFDALVSSSSNQSNYYYPPHGDDSVNSVVCQVPPVVFWDDDDDRTIDGDPVPPDDPDPDPDDDDDDPDDDDDDDDDDPDPDDDDDDDDDDDDDDDDDDDDDDDDDDDDDDDDDDDDDDDDDDDDDDDDDDDDDDDDDPPDDDDDDDDDDD

Radius of gyration: 34.21 Å; chains: 1; bounding box: 85×82×76 Å

Organism: Trichomonas vaginalis (strain ATCC PRA-98 / G3) (NCBI:txid412133)